Protein AF-A0A8C0USF0-F1 (afdb_monomer_lite)

Organism: Cyanistes caeruleus (NCBI:txid156563)

Secondary structure (DSSP, 8-state):
--S-------EEEEEEEEE--TTS-EEEEEEETT--S---TTS-EEETTEEEPPPEE-BTTB--------EEEEEEE---TTSHHHHHHT-EEEEEEEEEEES-TTGGGSGGGSPEEEEEEEEEE-BTTTBEEEEEEEEEEETTEEEEEEEEEE---------S--------------------------HHHHHH-TT--PPP--TT--PPPPHHHHHHHHHHHHHHHHHHHHHHHHHHHHHHHHHHH-TTSPPP------HHHHHHHHHHHHHH---S-HHHHHHHHHTT---PPPPB-

pLDDT: mean 74.72, std 19.05, range [23.22, 95.19]

InterPro domains:
  IPR022122 Protein FAM135 [PF12394] (95-156)
  IPR044294 Lipase-like [PTHR12482] (116-256)

Radius of gyration: 25.07 Å; chains: 1; bounding box: 68×64×75 Å

Structure (mmCIF, N/CA/C/O backbone):
data_AF-A0A8C0USF0-F1
#
_entry.id   AF-A0A8C0USF0-F1
#
loop_
_atom_site.group_PDB
_atom_site.id
_atom_site.type_symbol
_atom_site.label_atom_id
_atom_site.label_alt_id
_atom_site.label_comp_id
_atom_site.label_asym_id
_atom_site.label_entity_id
_atom_site.label_seq_id
_atom_site.pdbx_PDB_ins_code
_atom_site.Cartn_x
_atom_site.Cartn_y
_atom_site.Cartn_z
_atom_site.occupancy
_atom_site.B_iso_or_equiv
_atom_site.auth_seq_id
_atom_site.auth_comp_id
_atom_site.auth_asym_id
_atom_site.auth_atom_id
_atom_site.pdbx_PDB_model_num
ATOM 1 N N . ALA A 1 1 ? -28.841 6.885 44.954 1.00 41.50 1 ALA A N 1
ATOM 2 C CA . ALA A 1 1 ? -28.415 6.893 43.541 1.00 41.50 1 ALA A CA 1
ATOM 3 C C . ALA A 1 1 ? -26.884 6.977 43.423 1.00 41.50 1 ALA A C 1
ATOM 5 O O . ALA A 1 1 ? -26.381 7.687 42.570 1.00 41.50 1 ALA A O 1
ATOM 6 N N . GLU A 1 2 ? -26.139 6.234 44.254 1.00 41.84 2 GLU A N 1
ATOM 7 C CA . GLU A 1 2 ? -24.663 6.319 44.346 1.00 41.84 2 GLU A CA 1
ATOM 8 C C . GLU A 1 2 ? -23.997 4.931 44.466 1.00 41.84 2 GLU A C 1
ATOM 10 O O . GLU A 1 2 ? -22.893 4.799 44.971 1.00 41.84 2 GLU A O 1
ATOM 15 N N . TYR A 1 3 ? -24.664 3.873 43.995 1.00 35.62 3 TYR A N 1
ATOM 16 C CA . TYR A 1 3 ? -24.174 2.487 44.106 1.00 35.62 3 TYR A CA 1
ATOM 17 C C . TYR A 1 3 ? -24.210 1.712 42.776 1.00 35.62 3 TYR A C 1
ATOM 19 O O . TYR A 1 3 ? -24.297 0.494 42.771 1.00 35.62 3 TYR A O 1
ATOM 27 N N . LEU A 1 4 ? -24.137 2.408 41.634 1.00 42.03 4 LEU A N 1
ATOM 28 C CA . LEU A 1 4 ? -24.016 1.789 40.301 1.00 42.03 4 LEU A CA 1
ATOM 29 C C . LEU A 1 4 ? -22.935 2.480 39.461 1.00 42.03 4 LEU A C 1
ATOM 31 O O . LEU A 1 4 ? -23.130 2.791 38.291 1.00 42.03 4 LEU A O 1
ATOM 35 N N . GLN A 1 5 ? -21.790 2.750 40.079 1.00 41.59 5 GLN A N 1
ATOM 36 C CA . GLN A 1 5 ? -20.580 3.143 39.362 1.00 41.59 5 GLN A CA 1
ATOM 37 C C . GLN A 1 5 ? -19.481 2.121 39.652 1.00 41.59 5 GLN A C 1
ATOM 39 O O . GLN A 1 5 ? -18.352 2.456 40.007 1.00 41.59 5 GLN A O 1
ATOM 44 N N . GLU A 1 6 ? -19.852 0.841 39.554 1.00 42.00 6 GLU A N 1
ATOM 45 C CA . GLU A 1 6 ? -18.875 -0.229 39.421 1.00 42.00 6 GLU A CA 1
ATOM 46 C C . GLU A 1 6 ? -18.071 0.031 38.148 1.00 42.00 6 GLU A C 1
ATOM 48 O O . GLU A 1 6 ? -18.601 0.293 37.068 1.00 42.00 6 GLU A O 1
ATOM 53 N N . ARG A 1 7 ? -16.759 0.065 38.342 1.00 51.62 7 ARG A N 1
ATOM 54 C CA . ARG A 1 7 ? -15.734 0.370 37.356 1.00 51.62 7 ARG A CA 1
ATOM 55 C C . ARG A 1 7 ? -15.715 -0.691 36.253 1.00 51.62 7 ARG A C 1
ATOM 57 O O . ARG A 1 7 ? -14.888 -1.594 36.288 1.00 51.62 7 ARG A O 1
ATOM 64 N N . PHE A 1 8 ? -16.581 -0.565 35.257 1.00 55.84 8 PHE A N 1
ATOM 65 C CA . PHE A 1 8 ? -16.403 -1.268 33.989 1.00 55.84 8 PHE A CA 1
ATOM 66 C C . PHE A 1 8 ? -15.396 -0.483 33.154 1.00 55.84 8 PHE A C 1
ATOM 68 O O . PHE A 1 8 ? -15.756 0.342 32.315 1.00 55.84 8 PHE A O 1
ATOM 75 N N . TRP A 1 9 ? -14.111 -0.679 33.440 1.00 66.50 9 TRP A N 1
ATOM 76 C CA . TRP A 1 9 ? -13.065 -0.204 32.549 1.00 66.50 9 TRP A CA 1
ATOM 77 C C . TRP A 1 9 ? -13.129 -1.040 31.273 1.00 66.50 9 TRP A C 1
ATOM 79 O O . TRP A 1 9 ? -12.732 -2.199 31.249 1.00 66.50 9 TRP A O 1
ATOM 89 N N . MET A 1 10 ? -13.702 -0.458 30.226 1.00 85.12 10 MET A N 1
ATOM 90 C CA . MET A 1 10 ? -13.788 -1.070 28.909 1.00 85.12 10 MET A CA 1
ATOM 91 C C . MET A 1 10 ? -12.509 -0.756 28.136 1.00 85.12 10 MET A C 1
ATOM 93 O O . MET A 1 10 ? -12.264 0.401 27.788 1.00 85.12 10 MET A O 1
ATOM 97 N N . TYR A 1 11 ? -11.692 -1.777 27.895 1.00 89.00 11 TYR A N 1
ATOM 98 C CA . TYR A 1 11 ? -10.431 -1.658 27.173 1.00 89.00 11 TYR A CA 1
ATOM 99 C C . TYR A 1 11 ? -10.603 -2.124 25.735 1.00 89.00 11 TYR A C 1
ATOM 101 O O . TYR A 1 11 ? -11.143 -3.198 25.470 1.00 89.00 11 TYR A O 1
ATOM 109 N N . TYR A 1 12 ? -10.087 -1.322 24.816 1.00 90.81 12 TYR A N 1
ATOM 110 C CA . TYR A 1 12 ? -10.140 -1.541 23.384 1.00 90.81 12 TYR A CA 1
ATOM 111 C C . TYR A 1 12 ? -8.737 -1.540 22.795 1.00 90.81 12 TYR A C 1
ATOM 113 O O . TYR A 1 12 ? -7.819 -0.901 23.315 1.00 90.81 12 TYR A O 1
ATOM 121 N N . GLN A 1 13 ? -8.590 -2.247 21.683 1.00 92.56 13 GLN A N 1
ATOM 122 C CA . GLN A 1 13 ? -7.380 -2.251 20.878 1.00 92.56 13 GLN A CA 1
ATOM 123 C C . GLN A 1 13 ? -7.756 -2.444 19.412 1.00 92.56 13 GLN A C 1
ATOM 125 O O . GLN A 1 13 ? -8.618 -3.262 19.091 1.00 92.56 13 GLN A O 1
ATOM 130 N N . ILE A 1 14 ? -7.084 -1.717 18.525 1.00 92.75 14 ILE A N 1
ATOM 131 C CA . ILE A 1 14 ? -7.147 -1.949 17.086 1.00 92.75 14 ILE A CA 1
ATOM 132 C C . ILE A 1 14 ? -5.928 -2.771 16.687 1.00 92.75 14 ILE A C 1
ATOM 134 O O . ILE A 1 14 ? -4.799 -2.445 17.053 1.00 92.75 14 ILE A O 1
ATOM 138 N N . ARG A 1 15 ? -6.144 -3.845 15.932 1.00 94.38 15 ARG A N 1
ATOM 139 C CA . ARG A 1 15 ? -5.067 -4.622 15.315 1.00 94.38 15 ARG A CA 1
ATOM 140 C C . ARG A 1 15 ? -5.165 -4.497 13.807 1.00 94.38 15 ARG A C 1
ATOM 142 O O . ARG A 1 15 ? -6.215 -4.771 13.232 1.00 94.38 15 ARG A O 1
ATOM 149 N N . ALA A 1 16 ? -4.073 -4.089 13.177 1.00 94.75 16 ALA A N 1
ATOM 150 C CA . ALA A 1 16 ? -3.968 -3.973 11.735 1.00 94.75 16 ALA A CA 1
ATOM 151 C C . ALA A 1 16 ? -3.092 -5.092 11.171 1.00 94.75 16 ALA A C 1
ATOM 153 O O . ALA A 1 16 ? -1.992 -5.343 11.664 1.00 94.75 16 ALA A O 1
ATOM 154 N N . GLY A 1 17 ? -3.557 -5.730 10.103 1.00 94.31 17 GLY A N 1
ATOM 155 C CA . GLY A 1 17 ? -2.812 -6.750 9.375 1.00 94.31 17 GLY A CA 1
ATOM 156 C C . GLY A 1 17 ? -2.915 -6.536 7.874 1.00 94.31 17 GLY A C 1
ATOM 157 O O . GLY A 1 17 ? -4.017 -6.432 7.337 1.00 94.31 17 GLY A O 1
ATOM 158 N N . LEU A 1 18 ? -1.777 -6.504 7.181 1.00 93.75 18 LEU A N 1
ATOM 159 C CA . LEU A 1 18 ? -1.746 -6.440 5.723 1.00 93.75 18 LEU A CA 1
ATOM 160 C C . LEU A 1 18 ? -1.704 -7.854 5.139 1.00 93.75 18 LEU A C 1
ATOM 162 O O . LEU A 1 18 ? -0.816 -8.646 5.448 1.00 93.75 18 LEU A O 1
ATOM 166 N N . LYS A 1 19 ? -2.653 -8.170 4.262 1.00 92.19 19 LYS A N 1
ATOM 167 C CA . LYS A 1 19 ? -2.702 -9.427 3.518 1.00 92.19 19 LYS A CA 1
ATOM 168 C C . LYS A 1 19 ? -2.361 -9.189 2.058 1.00 92.19 19 LYS A C 1
ATOM 170 O O . LYS A 1 19 ? -2.839 -8.245 1.432 1.00 92.19 19 LYS A O 1
ATOM 175 N N . ILE A 1 20 ? -1.550 -10.095 1.527 1.00 88.00 20 ILE A N 1
ATOM 176 C CA . ILE A 1 20 ? -1.141 -10.134 0.128 1.00 88.00 20 ILE A CA 1
ATOM 177 C C . ILE A 1 20 ? -1.594 -11.479 -0.452 1.00 88.00 20 ILE A C 1
ATOM 179 O O . ILE A 1 20 ? -1.499 -12.500 0.240 1.00 88.00 20 ILE A O 1
ATOM 183 N N . PRO A 1 21 ? -2.083 -11.527 -1.703 1.00 84.12 21 PRO A N 1
ATOM 184 C CA . PRO A 1 21 ? -2.502 -12.774 -2.318 1.00 84.12 21 PRO A CA 1
ATOM 185 C C . PRO A 1 21 ? -1.369 -13.803 -2.362 1.00 84.12 21 PRO A C 1
ATOM 187 O O . PRO A 1 21 ? -0.271 -13.519 -2.838 1.00 84.12 21 PRO A O 1
ATOM 190 N N . SER A 1 22 ? -1.658 -15.039 -1.948 1.00 84.25 22 SER A N 1
ATOM 191 C CA . SER A 1 22 ? -0.680 -16.139 -1.905 1.00 84.25 22 SER A CA 1
ATOM 192 C C . SER A 1 22 ? -0.109 -16.527 -3.277 1.00 84.25 22 SER A C 1
ATOM 194 O O . SER A 1 22 ? 0.932 -17.180 -3.342 1.00 84.25 22 SER A O 1
ATOM 196 N N . ARG A 1 23 ? -0.767 -16.108 -4.371 1.00 85.56 23 ARG A N 1
ATOM 197 C CA . ARG A 1 23 ? -0.300 -16.291 -5.757 1.00 85.56 23 ARG A CA 1
ATOM 198 C C . ARG A 1 23 ? 0.990 -15.524 -6.068 1.00 85.56 23 ARG A C 1
ATOM 200 O O . ARG A 1 23 ? 1.715 -15.929 -6.968 1.00 85.56 23 ARG A O 1
ATOM 207 N N . ILE A 1 24 ? 1.267 -14.436 -5.345 1.00 82.44 24 ILE A N 1
ATOM 208 C CA . ILE A 1 24 ? 2.468 -13.616 -5.529 1.00 82.44 24 ILE A CA 1
ATOM 209 C C . ILE A 1 24 ? 3.463 -14.002 -4.431 1.00 82.44 24 ILE A C 1
ATOM 211 O O . ILE A 1 24 ? 3.155 -13.795 -3.255 1.00 82.44 24 ILE A O 1
ATOM 215 N N . PRO A 1 25 ? 4.645 -14.560 -4.749 1.00 86.19 25 PRO A N 1
ATOM 216 C CA . PRO A 1 25 ? 5.665 -14.818 -3.740 1.00 86.19 25 PRO A CA 1
ATOM 217 C C . PRO A 1 25 ? 6.102 -13.503 -3.091 1.00 86.19 25 PRO A C 1
ATOM 219 O O . PRO A 1 25 ? 6.491 -12.563 -3.784 1.00 86.19 25 PRO A O 1
ATOM 222 N N . HIS A 1 26 ? 6.026 -13.425 -1.763 1.00 84.06 26 HIS A N 1
ATOM 223 C CA . HIS A 1 26 ? 6.261 -12.175 -1.050 1.00 84.06 26 HIS A CA 1
ATOM 224 C C . HIS A 1 26 ? 6.889 -12.366 0.331 1.00 84.06 26 HIS A C 1
ATOM 226 O O . HIS A 1 26 ? 6.891 -13.461 0.894 1.00 84.06 26 HIS A O 1
ATOM 232 N N . ARG A 1 27 ? 7.418 -11.271 0.881 1.00 86.19 27 ARG A N 1
ATOM 233 C CA . ARG A 1 27 ? 7.791 -11.131 2.293 1.00 86.19 27 ARG A CA 1
ATOM 234 C C . ARG A 1 27 ? 7.150 -9.870 2.853 1.00 86.19 27 ARG A C 1
ATOM 236 O O . ARG A 1 27 ? 7.183 -8.829 2.202 1.00 86.19 27 ARG A O 1
ATOM 243 N N . LEU A 1 28 ? 6.580 -9.977 4.045 1.00 86.94 28 LEU A N 1
ATOM 244 C CA . LEU A 1 28 ? 5.934 -8.881 4.759 1.00 86.94 28 LEU A CA 1
ATOM 245 C C . LEU A 1 28 ? 6.707 -8.594 6.043 1.00 86.94 28 LEU A C 1
ATOM 247 O O . LEU A 1 28 ? 7.077 -9.525 6.759 1.00 86.94 28 LEU A O 1
ATOM 251 N N . PHE A 1 29 ? 6.908 -7.314 6.329 1.00 88.19 29 PHE A N 1
ATOM 252 C CA . PHE A 1 29 ? 7.481 -6.823 7.574 1.00 88.19 29 PHE A CA 1
ATOM 253 C C . PHE A 1 29 ? 6.576 -5.727 8.124 1.00 88.19 29 PHE A C 1
ATOM 255 O O . PHE A 1 29 ? 6.187 -4.831 7.375 1.00 88.19 29 PHE A O 1
ATOM 262 N N . ALA A 1 30 ? 6.263 -5.789 9.413 1.00 87.94 30 ALA A N 1
ATOM 263 C CA . ALA A 1 30 ? 5.500 -4.757 10.100 1.00 87.94 30 ALA A CA 1
ATOM 264 C C . ALA A 1 30 ? 6.373 -4.052 11.142 1.00 87.94 30 ALA A C 1
ATOM 266 O O . ALA A 1 30 ? 7.151 -4.699 11.846 1.00 87.94 30 ALA A O 1
ATOM 267 N N . THR A 1 31 ? 6.252 -2.733 11.236 1.00 85.62 31 THR A N 1
ATOM 268 C CA . THR A 1 31 ? 6.961 -1.889 12.204 1.00 85.62 31 THR A CA 1
ATOM 269 C C . THR A 1 31 ? 6.042 -0.784 12.726 1.00 85.62 31 THR A C 1
ATOM 271 O O . THR A 1 31 ? 4.991 -0.498 12.154 1.00 85.62 31 THR A O 1
ATOM 274 N N . ILE A 1 32 ? 6.430 -0.158 13.836 1.00 82.69 32 ILE A N 1
ATOM 275 C CA . ILE A 1 32 ? 5.735 0.997 14.420 1.00 82.69 32 ILE A CA 1
ATOM 276 C C . ILE A 1 32 ? 6.706 2.170 14.432 1.00 82.69 32 ILE A C 1
ATOM 278 O O . ILE A 1 32 ? 7.858 1.998 14.839 1.00 82.69 32 ILE A O 1
ATOM 282 N N . ALA A 1 33 ? 6.263 3.351 14.001 1.00 72.12 33 ALA A N 1
ATOM 283 C CA . ALA A 1 33 ? 7.095 4.548 14.099 1.00 72.12 33 ALA A CA 1
ATOM 284 C C . ALA A 1 33 ? 7.058 5.125 15.526 1.00 72.12 33 ALA A C 1
ATOM 286 O O . ALA A 1 33 ? 6.009 5.147 16.164 1.00 72.12 33 ALA A O 1
ATOM 287 N N . GLY A 1 34 ? 8.200 5.620 16.017 1.00 63.66 34 GLY A N 1
ATOM 288 C CA . GLY A 1 34 ? 8.267 6.389 17.268 1.00 63.66 34 GLY A CA 1
ATOM 289 C C . GLY A 1 34 ? 8.525 5.603 18.561 1.00 63.66 34 GLY A C 1
ATOM 290 O O . GLY A 1 34 ? 8.349 6.166 19.637 1.00 63.66 34 GLY A O 1
ATOM 291 N N . GLN A 1 35 ? 8.972 4.340 18.513 1.00 56.16 35 GLN A N 1
ATOM 292 C CA . GLN A 1 35 ? 9.371 3.628 19.736 1.00 56.16 35 GLN A CA 1
ATOM 293 C C . GLN A 1 35 ? 10.703 4.159 20.295 1.00 56.16 35 GLN A C 1
ATOM 295 O O . GLN A 1 35 ? 11.785 3.718 19.910 1.00 56.16 35 GLN A O 1
ATOM 300 N N . THR A 1 36 ? 10.626 5.084 21.250 1.00 40.72 36 THR A N 1
ATOM 301 C CA . THR A 1 36 ? 11.722 5.403 22.174 1.00 40.72 36 THR A CA 1
ATOM 302 C C . THR A 1 36 ? 11.572 4.586 23.459 1.00 40.72 36 THR A C 1
ATOM 304 O O . THR A 1 36 ? 10.793 4.952 24.330 1.00 40.72 36 THR A O 1
ATOM 307 N N . GLY A 1 37 ? 12.326 3.489 23.568 1.00 44.47 37 GLY A N 1
ATOM 308 C CA . GLY A 1 37 ? 12.844 2.909 24.822 1.00 44.47 37 GLY A CA 1
ATOM 309 C C . GLY A 1 37 ? 11.893 2.231 25.820 1.00 44.47 37 GLY A C 1
ATOM 310 O O . GLY A 1 37 ? 12.266 1.190 26.355 1.00 44.47 37 GLY A O 1
ATOM 311 N N . ASP A 1 38 ? 10.689 2.74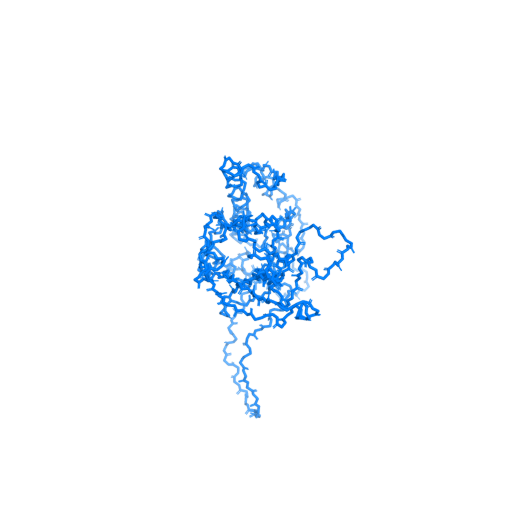8 26.059 1.00 40.78 38 ASP A N 1
ATOM 312 C CA . ASP A 1 38 ? 9.866 2.331 27.201 1.00 40.78 38 ASP A CA 1
ATOM 313 C C . ASP A 1 38 ? 8.631 1.536 26.756 1.00 40.78 38 ASP A C 1
ATOM 315 O O . ASP A 1 38 ? 7.557 2.068 26.471 1.00 40.78 38 ASP A O 1
ATOM 319 N N . SER A 1 39 ? 8.794 0.213 26.703 1.00 49.84 39 SER A N 1
ATOM 320 C CA . SER A 1 39 ? 7.713 -0.740 26.433 1.00 49.84 39 SER A CA 1
ATOM 321 C C . SER A 1 39 ? 6.821 -0.910 27.669 1.00 49.84 39 SER A C 1
ATOM 323 O O . SER A 1 39 ? 6.997 -1.809 28.490 1.00 49.84 39 SER A O 1
ATOM 325 N N . SER A 1 40 ? 5.845 -0.017 27.828 1.00 60.00 40 SER A N 1
ATOM 326 C CA . SER A 1 40 ? 4.739 -0.244 28.765 1.00 60.00 40 SER A CA 1
ATOM 327 C C . SER A 1 40 ? 3.764 -1.285 28.192 1.00 60.00 40 SER A C 1
ATOM 329 O O . SER A 1 40 ? 3.599 -1.382 26.980 1.00 60.00 40 SER A O 1
ATOM 331 N N . LEU A 1 41 ? 3.070 -2.053 29.041 1.00 57.69 41 LEU A N 1
ATOM 332 C CA . LEU A 1 41 ? 2.103 -3.087 28.609 1.00 57.69 41 LEU A CA 1
ATOM 333 C C . LEU A 1 41 ? 0.966 -2.553 27.713 1.00 57.69 41 LEU A C 1
ATOM 335 O O . LEU A 1 41 ? 0.286 -3.330 27.049 1.00 57.69 41 LEU A O 1
ATOM 339 N N . CYS A 1 42 ? 0.769 -1.234 27.687 1.00 69.69 42 CYS A N 1
ATOM 340 C CA . CYS A 1 42 ? -0.260 -0.568 26.903 1.00 69.69 42 CYS A CA 1
ATOM 341 C C . CYS A 1 42 ? 0.281 0.135 25.652 1.00 69.69 42 CYS A C 1
ATOM 343 O O . CYS A 1 42 ? -0.513 0.789 24.986 1.00 69.69 42 CYS A O 1
ATOM 345 N N . SER A 1 43 ? 1.578 0.059 25.330 1.00 84.56 43 SER A N 1
ATOM 346 C CA . SER A 1 43 ? 2.120 0.681 24.114 1.00 84.56 43 SER A CA 1
ATOM 347 C C . SER A 1 43 ? 1.807 -0.145 22.868 1.00 84.56 43 SER A C 1
ATOM 349 O O . SER A 1 43 ? 1.721 -1.372 22.944 1.00 84.56 43 SER A O 1
ATOM 351 N N . ALA A 1 44 ? 1.718 0.515 21.712 1.00 86.69 44 ALA A N 1
ATOM 352 C CA . ALA A 1 44 ? 1.654 -0.173 20.431 1.00 86.69 44 ALA A CA 1
ATOM 353 C C . ALA A 1 44 ? 2.814 -1.167 20.265 1.00 86.69 44 ALA A C 1
ATOM 355 O O . ALA A 1 44 ? 3.961 -0.880 20.624 1.00 86.69 44 ALA A O 1
ATOM 356 N N . CYS A 1 45 ? 2.529 -2.337 19.700 1.00 89.50 45 CYS A N 1
ATOM 357 C CA . CYS A 1 45 ? 3.525 -3.383 19.487 1.00 89.50 45 CYS A CA 1
ATOM 358 C C . CYS A 1 45 ? 3.290 -4.150 18.180 1.00 89.50 45 CYS A C 1
ATOM 360 O O . CYS A 1 45 ? 2.221 -4.086 17.580 1.00 89.50 45 CYS A O 1
ATOM 362 N N . VAL A 1 46 ? 4.315 -4.860 17.709 1.00 90.31 46 VAL A N 1
ATOM 363 C CA . VAL A 1 46 ? 4.205 -5.736 16.536 1.00 90.31 46 VAL A CA 1
ATOM 364 C C . VAL A 1 46 ? 4.150 -7.1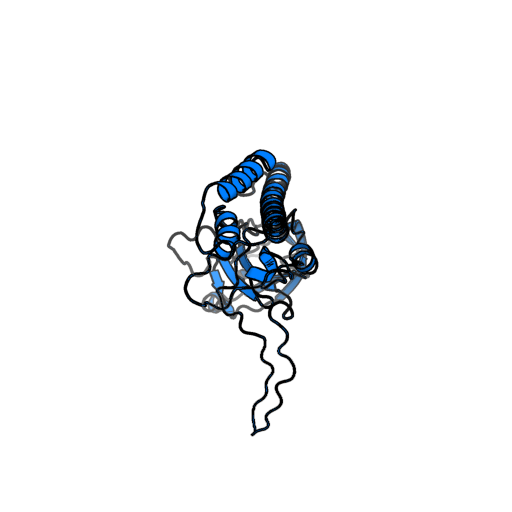80 17.008 1.00 90.31 46 VAL A C 1
ATOM 366 O O . VAL A 1 46 ? 5.001 -7.613 17.785 1.00 90.31 46 VAL A O 1
ATOM 369 N N . HIS A 1 47 ? 3.178 -7.937 16.509 1.00 89.19 47 HIS A N 1
ATOM 370 C CA . HIS A 1 47 ? 3.019 -9.356 16.801 1.00 89.19 47 HIS A CA 1
ATOM 371 C C . HIS A 1 47 ? 2.646 -10.112 15.524 1.00 89.19 47 HIS A C 1
ATOM 373 O O . HIS A 1 47 ? 1.648 -9.794 14.884 1.00 89.19 47 HIS A O 1
ATOM 379 N N . GLU A 1 48 ? 3.459 -11.097 15.129 1.00 88.50 48 GLU A N 1
ATOM 380 C CA . GLU A 1 48 ? 3.228 -11.922 13.927 1.00 88.50 48 GLU A CA 1
ATOM 381 C C . GLU A 1 48 ? 2.924 -11.103 12.652 1.00 88.50 48 GLU A C 1
ATOM 383 O O . GLU A 1 48 ? 1.999 -11.412 11.905 1.00 88.50 48 GLU A O 1
ATOM 388 N N . ASN A 1 49 ? 3.688 -10.030 12.399 1.00 87.00 49 ASN A N 1
ATOM 389 C CA . ASN A 1 49 ? 3.468 -9.078 11.294 1.00 87.00 49 ASN A CA 1
ATOM 390 C C . ASN A 1 49 ? 2.128 -8.317 11.318 1.00 87.00 49 ASN A C 1
ATOM 392 O O . ASN A 1 49 ? 1.795 -7.637 10.348 1.00 87.00 49 ASN A O 1
ATOM 396 N N . ASN A 1 50 ? 1.386 -8.377 12.418 1.00 90.56 50 ASN A N 1
ATOM 397 C CA . ASN A 1 50 ? 0.282 -7.472 12.694 1.00 90.56 50 ASN A CA 1
ATOM 398 C C . ASN A 1 50 ? 0.769 -6.357 13.619 1.00 90.56 50 ASN A C 1
ATOM 400 O O . ASN A 1 50 ? 1.621 -6.572 14.485 1.00 90.56 50 ASN A O 1
ATOM 404 N N . VAL A 1 51 ? 0.214 -5.167 13.440 1.00 91.56 51 VAL A N 1
ATOM 405 C CA . VAL A 1 51 ? 0.497 -4.012 14.287 1.00 91.56 51 VAL A CA 1
ATOM 406 C C . VAL A 1 51 ? -0.660 -3.829 15.249 1.00 91.56 51 VAL A C 1
ATOM 408 O O . VAL A 1 51 ? -1.817 -3.753 14.845 1.00 91.56 51 VAL A O 1
ATOM 411 N N . TYR A 1 52 ? -0.350 -3.828 16.535 1.00 92.81 52 TYR A N 1
ATOM 412 C CA . TYR A 1 52 ? -1.311 -3.666 17.609 1.00 92.81 52 TYR A CA 1
ATOM 413 C C . TYR A 1 52 ? -1.213 -2.225 18.071 1.00 92.81 52 TYR A C 1
ATOM 415 O O . TYR A 1 52 ? -0.116 -1.753 18.374 1.00 92.81 52 TYR A O 1
ATOM 423 N N . SER A 1 53 ? -2.350 -1.543 18.140 1.00 91.62 53 SER A N 1
ATOM 424 C CA . SER A 1 53 ? -2.399 -0.214 18.723 1.00 91.62 53 SER A CA 1
ATOM 425 C C . SER A 1 53 ? -2.092 -0.264 20.217 1.00 91.62 53 SER A C 1
ATOM 427 O O . SER A 1 53 ? -2.190 -1.327 20.856 1.00 91.62 53 SER A O 1
ATOM 429 N N . ARG A 1 54 ? -1.839 0.902 20.817 1.00 90.62 54 ARG A N 1
ATOM 430 C CA . ARG A 1 54 ? -1.999 1.045 22.265 1.00 90.62 54 ARG A CA 1
ATOM 431 C C . ARG A 1 54 ? -3.380 0.585 22.703 1.00 90.62 54 ARG A C 1
ATOM 433 O O . ARG A 1 54 ? -4.356 0.663 21.949 1.00 90.62 54 ARG A O 1
ATOM 440 N N . ILE A 1 55 ? -3.466 0.154 23.951 1.00 90.75 55 ILE A N 1
ATOM 441 C CA . ILE A 1 55 ? -4.755 -0.100 24.587 1.00 90.75 55 ILE A CA 1
ATOM 442 C C . ILE A 1 55 ? -5.372 1.251 24.957 1.00 90.75 55 ILE A C 1
ATOM 444 O O . ILE A 1 55 ? -4.694 2.140 25.481 1.00 90.75 55 ILE A O 1
ATOM 448 N N . PHE A 1 56 ? -6.656 1.425 24.665 1.00 88.25 56 PHE A N 1
ATOM 449 C CA . PHE A 1 56 ? -7.387 2.658 24.943 1.00 88.25 56 PHE A CA 1
ATOM 450 C C . PHE A 1 56 ? -8.755 2.371 25.557 1.00 88.25 56 PHE A C 1
ATOM 452 O O . PHE A 1 56 ? -9.263 1.256 25.495 1.00 88.25 56 PHE A O 1
ATOM 459 N N . GLN A 1 57 ? -9.344 3.384 26.187 1.00 86.06 57 GLN A N 1
ATOM 460 C CA . GLN A 1 57 ? -10.637 3.284 26.855 1.00 86.06 57 GLN A CA 1
ATOM 461 C C . GLN A 1 57 ? -11.599 4.294 26.259 1.00 86.06 57 GLN A C 1
ATOM 463 O O . GLN A 1 57 ? -11.264 5.474 26.173 1.00 86.06 57 GLN A O 1
ATOM 468 N N . ILE A 1 58 ? -12.800 3.840 25.916 1.00 78.94 58 ILE A N 1
ATOM 469 C CA . ILE A 1 58 ? -13.902 4.708 25.499 1.00 78.94 58 ILE A CA 1
ATOM 470 C C . ILE A 1 58 ? -14.783 4.931 26.712 1.00 78.94 58 ILE A C 1
ATOM 472 O O . ILE A 1 58 ? -15.321 3.986 27.290 1.00 78.94 58 ILE A O 1
ATOM 476 N N . LEU A 1 59 ? -14.887 6.188 27.125 1.00 76.25 59 LEU A N 1
ATOM 477 C CA . LEU A 1 59 ? -15.687 6.576 28.275 1.00 76.25 59 LEU A CA 1
ATOM 478 C C . LEU A 1 59 ? -17.033 7.089 27.775 1.00 76.25 59 LEU A C 1
ATOM 480 O O . LEU A 1 59 ? -17.085 7.835 26.809 1.00 76.25 59 LEU A O 1
ATOM 484 N N . TYR A 1 60 ? -18.118 6.791 28.488 1.00 68.56 60 TYR A N 1
ATOM 485 C CA . TYR A 1 60 ? -19.466 7.249 28.119 1.00 68.56 60 TYR A CA 1
ATOM 486 C C . TYR A 1 60 ? -19.579 8.775 27.914 1.00 68.56 60 TYR A C 1
ATOM 488 O O . TYR A 1 60 ? -20.417 9.243 27.160 1.00 68.56 60 TYR A O 1
ATOM 496 N N . ARG A 1 61 ? -18.748 9.570 28.602 1.00 75.69 61 ARG A N 1
ATOM 497 C CA . ARG A 1 61 ? -18.725 11.038 28.456 1.00 75.69 61 ARG A CA 1
ATOM 498 C C . ARG A 1 61 ? -17.754 11.544 27.389 1.00 75.69 61 ARG A C 1
ATOM 500 O O . ARG A 1 61 ? -17.764 12.736 27.107 1.00 75.69 61 ARG A O 1
ATOM 507 N N . ASN A 1 62 ? -16.883 10.679 26.882 1.00 73.44 62 ASN A N 1
ATOM 508 C CA . ASN A 1 62 ? -15.842 11.023 25.928 1.00 73.44 62 ASN A CA 1
ATOM 509 C C . ASN A 1 62 ? -15.869 10.010 24.782 1.00 73.44 62 ASN A C 1
ATOM 511 O O . ASN A 1 62 ? -15.187 8.984 24.825 1.00 73.44 62 ASN A O 1
ATOM 515 N N . GLU A 1 63 ? -16.704 10.315 23.793 1.00 74.62 63 GLU A N 1
ATOM 516 C CA . GLU A 1 63 ? -17.008 9.442 22.655 1.00 74.62 63 GLU A CA 1
ATOM 517 C C . GLU A 1 63 ? -15.917 9.464 21.570 1.00 74.62 63 GLU A C 1
ATOM 519 O O . GLU A 1 63 ? -15.937 8.631 20.669 1.00 74.62 63 GLU A O 1
ATOM 524 N N . GLU A 1 64 ? -14.939 10.372 21.672 1.00 83.06 64 GLU A N 1
ATOM 525 C CA . GLU A 1 64 ? -13.847 10.527 20.709 1.00 83.06 64 GLU A CA 1
ATOM 526 C C . GLU A 1 64 ? -12.475 10.330 21.369 1.00 83.06 64 GLU A C 1
ATOM 528 O O . GLU A 1 64 ? -12.191 10.841 22.458 1.00 83.06 64 GLU A O 1
ATOM 533 N N . ILE A 1 65 ? -11.606 9.565 20.705 1.00 83.75 65 ILE A N 1
ATOM 534 C CA . ILE A 1 65 ? -10.246 9.271 21.162 1.00 83.75 65 ILE A CA 1
ATOM 535 C C . ILE A 1 65 ? -9.289 9.437 19.995 1.00 83.75 65 ILE A C 1
ATOM 537 O O . ILE A 1 65 ? -9.466 8.834 18.940 1.00 83.75 65 ILE A O 1
ATOM 541 N N . ILE A 1 66 ? -8.211 10.172 20.238 1.00 84.19 66 ILE A N 1
ATOM 542 C CA . ILE A 1 66 ? -7.122 10.332 19.281 1.00 84.19 66 ILE A CA 1
ATOM 543 C C . ILE A 1 66 ? -6.097 9.211 19.508 1.00 84.19 66 ILE A C 1
ATOM 545 O O . ILE A 1 66 ? -5.505 9.101 20.589 1.00 84.19 66 ILE A O 1
ATOM 549 N N . LEU A 1 67 ? -5.901 8.351 18.504 1.00 82.38 67 LEU A N 1
ATOM 550 C CA . LEU A 1 67 ? -4.874 7.303 18.537 1.00 82.38 67 LEU A CA 1
ATOM 551 C C . LEU A 1 67 ? -3.512 7.845 18.088 1.00 82.38 67 LEU A C 1
ATOM 553 O O . LEU A 1 67 ? -2.555 7.700 18.843 1.00 82.38 67 LEU A O 1
ATOM 557 N N . ASN A 1 68 ? -3.449 8.517 16.930 1.00 78.88 68 ASN A N 1
ATOM 558 C CA . ASN A 1 68 ? -2.229 9.085 16.330 1.00 78.88 68 ASN A CA 1
ATOM 559 C C . ASN A 1 68 ? -1.043 8.105 16.276 1.00 78.88 68 ASN A C 1
ATOM 561 O O . ASN A 1 68 ? 0.109 8.487 16.485 1.00 78.88 68 ASN A O 1
ATOM 565 N N . GLU A 1 69 ? -1.312 6.832 15.988 1.00 78.50 69 GLU A N 1
ATOM 566 C CA . GLU A 1 69 ? -0.277 5.806 15.876 1.00 78.50 69 GLU A CA 1
ATOM 567 C C . GLU A 1 69 ? 0.041 5.515 14.417 1.00 78.50 69 GLU A C 1
ATOM 569 O O . GLU A 1 69 ? -0.842 5.452 13.574 1.00 78.50 69 GLU A O 1
ATOM 574 N N . SER A 1 70 ? 1.327 5.340 14.123 1.00 81.19 70 SER A N 1
ATOM 575 C CA . SER A 1 70 ? 1.818 5.072 12.777 1.00 81.19 70 SER A CA 1
ATOM 576 C C . SER A 1 70 ? 2.178 3.596 12.627 1.00 81.19 70 SER A C 1
ATOM 578 O O . SER A 1 70 ? 3.192 3.128 13.161 1.00 81.19 70 SER A O 1
ATOM 580 N N . MET A 1 71 ? 1.352 2.863 11.887 1.00 87.06 71 MET A N 1
ATOM 581 C CA . MET A 1 71 ? 1.553 1.450 11.576 1.00 87.06 71 MET A CA 1
ATOM 582 C C . MET A 1 71 ? 2.209 1.321 10.199 1.00 87.06 71 MET A C 1
ATOM 584 O O . MET A 1 71 ? 1.656 1.767 9.198 1.00 87.06 71 MET A O 1
ATOM 588 N N . ASN A 1 72 ? 3.399 0.728 10.123 1.00 86.19 72 ASN A N 1
ATOM 589 C CA . ASN A 1 72 ? 4.179 0.652 8.887 1.00 86.19 72 ASN A CA 1
ATOM 590 C C . ASN A 1 72 ? 4.259 -0.790 8.390 1.00 86.19 72 ASN A C 1
ATOM 592 O O . ASN A 1 72 ? 4.618 -1.696 9.141 1.00 86.19 72 ASN A O 1
ATOM 596 N N . PHE A 1 73 ? 3.970 -0.995 7.105 1.00 89.25 73 PHE A N 1
ATOM 597 C CA . PHE A 1 73 ? 4.081 -2.294 6.449 1.00 89.25 73 PHE A CA 1
ATOM 598 C C . PHE A 1 73 ? 5.016 -2.192 5.247 1.00 89.25 73 PHE A C 1
ATOM 600 O O . PHE A 1 73 ? 4.771 -1.431 4.314 1.00 89.25 73 PHE A O 1
ATOM 607 N N . ARG A 1 74 ? 6.074 -3.007 5.237 1.00 89.81 74 ARG A N 1
ATOM 608 C CA . ARG A 1 74 ? 6.990 -3.147 4.104 1.00 89.81 74 ARG A CA 1
ATOM 609 C C . ARG A 1 74 ? 6.771 -4.493 3.434 1.00 89.81 74 ARG A C 1
ATOM 611 O O . ARG A 1 74 ? 6.963 -5.540 4.052 1.00 89.81 74 ARG A O 1
ATOM 618 N N . VAL A 1 75 ? 6.417 -4.462 2.152 1.00 88.50 75 VAL A N 1
ATOM 619 C CA . VAL A 1 75 ? 6.191 -5.664 1.343 1.00 88.50 75 VAL A CA 1
ATOM 620 C C . VAL A 1 75 ? 7.271 -5.788 0.280 1.00 88.50 75 VAL A C 1
ATOM 622 O O . VAL A 1 75 ? 7.518 -4.857 -0.482 1.00 88.50 75 VAL A O 1
ATOM 625 N N . HIS A 1 76 ? 7.915 -6.950 0.209 1.00 88.25 76 HIS A N 1
ATOM 626 C CA . HIS A 1 76 ? 8.754 -7.337 -0.924 1.00 88.25 76 HIS A CA 1
ATOM 627 C C . HIS A 1 76 ? 7.963 -8.318 -1.779 1.00 88.25 76 HIS A C 1
ATOM 629 O O . HIS A 1 76 ? 7.637 -9.402 -1.299 1.00 88.25 76 HIS A O 1
ATOM 635 N N . LEU A 1 77 ? 7.660 -7.947 -3.022 1.00 86.94 77 LEU A N 1
ATOM 636 C CA . LEU A 1 77 ? 6.966 -8.796 -3.990 1.00 86.94 77 LEU A CA 1
ATOM 637 C C . LEU A 1 77 ? 7.951 -9.306 -5.040 1.00 86.94 77 LEU A C 1
ATOM 639 O O . LEU A 1 77 ? 8.750 -8.530 -5.563 1.00 86.94 77 LEU A O 1
ATOM 643 N N . LEU A 1 78 ? 7.875 -10.593 -5.373 1.00 85.44 78 LEU A N 1
ATOM 644 C CA . LEU A 1 78 ? 8.528 -11.129 -6.560 1.00 85.44 78 LEU A CA 1
ATOM 645 C C . LEU A 1 78 ? 7.608 -10.920 -7.765 1.00 85.44 78 LEU A C 1
ATOM 647 O O . LEU A 1 78 ? 6.538 -11.523 -7.837 1.00 85.44 78 LEU A O 1
ATOM 651 N N . LEU A 1 79 ? 8.036 -10.067 -8.692 1.00 84.88 79 LEU A N 1
ATOM 652 C CA . LEU A 1 79 ? 7.267 -9.681 -9.873 1.00 84.88 79 LEU A CA 1
ATOM 653 C C . LEU A 1 79 ? 7.916 -10.205 -11.153 1.00 84.88 79 LEU A C 1
ATOM 655 O O . LEU A 1 79 ? 9.115 -10.489 -11.188 1.00 84.88 79 LEU A O 1
ATOM 659 N N . ASP A 1 80 ? 7.111 -10.285 -12.208 1.00 83.12 80 ASP A N 1
ATOM 660 C CA . ASP A 1 80 ? 7.604 -10.435 -13.572 1.00 83.12 80 ASP A CA 1
ATOM 661 C C . ASP A 1 80 ? 8.248 -9.114 -14.024 1.00 83.12 80 ASP A C 1
ATOM 663 O O . ASP A 1 80 ? 7.608 -8.060 -14.004 1.00 83.12 80 ASP A O 1
ATOM 667 N N . GLY A 1 81 ? 9.526 -9.171 -14.400 1.00 81.12 81 GLY A N 1
ATOM 668 C CA . GLY A 1 81 ? 10.317 -8.000 -14.771 1.00 81.12 81 GLY A CA 1
ATOM 669 C C . GLY A 1 81 ? 9.848 -7.310 -16.052 1.00 81.12 81 GLY A C 1
ATOM 670 O O . GLY A 1 81 ? 10.124 -6.124 -16.223 1.00 81.12 81 GLY A O 1
ATOM 671 N N . GLU A 1 82 ? 9.131 -8.013 -16.932 1.00 84.12 82 GLU A N 1
ATOM 672 C CA . GLU A 1 82 ? 8.552 -7.419 -18.145 1.00 84.12 82 GLU A CA 1
ATOM 673 C C . GLU A 1 82 ? 7.192 -6.763 -17.879 1.00 84.12 82 GLU A C 1
ATOM 675 O O . GLU A 1 82 ? 6.751 -5.903 -18.639 1.00 84.12 82 GLU A O 1
ATOM 680 N N . ARG A 1 83 ? 6.526 -7.146 -16.782 1.00 87.88 83 ARG A N 1
ATOM 681 C CA . ARG A 1 83 ? 5.149 -6.752 -16.453 1.00 87.88 83 ARG A CA 1
ATOM 682 C C . ARG A 1 83 ? 5.027 -6.144 -15.055 1.00 87.88 83 ARG A C 1
ATOM 684 O O . ARG A 1 83 ? 4.030 -6.356 -14.370 1.00 87.88 83 ARG A O 1
ATOM 691 N N . VAL A 1 84 ? 6.032 -5.381 -14.622 1.00 87.19 84 VAL A N 1
ATOM 692 C CA . VAL A 1 84 ? 6.095 -4.801 -13.265 1.00 87.19 84 VAL A CA 1
ATOM 693 C C . VAL A 1 84 ? 4.863 -3.949 -12.948 1.00 87.19 84 VAL A C 1
ATOM 695 O O . VAL A 1 84 ? 4.268 -4.113 -11.884 1.00 87.19 84 VAL A O 1
ATOM 698 N N . GLU A 1 85 ? 4.466 -3.055 -13.860 1.00 91.06 85 GLU A N 1
ATOM 699 C CA . GLU A 1 85 ? 3.305 -2.179 -13.649 1.00 91.06 85 GLU A CA 1
ATOM 700 C C . GLU A 1 85 ? 1.999 -2.978 -13.561 1.00 91.06 85 GLU A C 1
ATOM 702 O O . GLU A 1 85 ? 1.258 -2.814 -12.592 1.00 91.06 85 GLU A O 1
ATOM 707 N N . ASP A 1 86 ? 1.748 -3.882 -14.513 1.00 91.19 86 ASP A N 1
ATOM 708 C CA . ASP A 1 86 ? 0.558 -4.741 -14.513 1.00 91.19 86 ASP A CA 1
ATOM 709 C C . ASP A 1 86 ? 0.482 -5.585 -13.236 1.00 91.19 86 ASP A C 1
ATOM 711 O O . ASP A 1 86 ? -0.545 -5.612 -12.563 1.00 91.19 86 ASP A O 1
ATOM 715 N N . ALA A 1 87 ? 1.585 -6.241 -12.864 1.00 87.38 87 ALA A N 1
ATOM 716 C CA . ALA A 1 87 ? 1.629 -7.141 -11.718 1.00 87.38 87 ALA A CA 1
ATOM 717 C C . ALA A 1 87 ? 1.383 -6.409 -10.389 1.00 87.38 87 ALA A C 1
ATOM 719 O O . ALA A 1 87 ? 0.758 -6.966 -9.486 1.00 87.38 87 ALA A O 1
ATOM 720 N N . LEU A 1 88 ? 1.850 -5.162 -10.267 1.00 88.94 88 LEU A N 1
ATOM 721 C CA . LEU A 1 88 ? 1.554 -4.301 -9.120 1.00 88.94 88 LEU A CA 1
ATOM 722 C C . LEU A 1 88 ? 0.102 -3.813 -9.124 1.00 88.94 88 LEU A C 1
ATOM 724 O O . LEU A 1 88 ? -0.516 -3.763 -8.066 1.00 88.94 88 LEU A O 1
ATOM 728 N N . ASN A 1 89 ? -0.446 -3.475 -10.291 1.00 89.69 89 ASN A N 1
ATOM 729 C CA . ASN A 1 89 ? -1.819 -2.991 -10.430 1.00 89.69 89 ASN A CA 1
ATOM 730 C C . ASN A 1 89 ? -2.866 -4.096 -10.179 1.00 89.69 89 ASN A C 1
ATOM 732 O O . ASN A 1 89 ? -3.952 -3.842 -9.661 1.00 89.69 89 ASN A O 1
ATOM 736 N N . GLU A 1 90 ? -2.526 -5.338 -10.529 1.00 87.88 90 GLU A N 1
ATOM 737 C CA . GLU A 1 90 ? -3.317 -6.548 -10.279 1.00 87.88 90 GLU A CA 1
ATOM 738 C C . GLU A 1 90 ? -3.105 -7.125 -8.862 1.00 87.88 90 GLU A C 1
ATOM 740 O O . GLU A 1 90 ? -3.720 -8.139 -8.496 1.00 87.88 90 GLU A O 1
ATOM 745 N N . ALA A 1 91 ? -2.224 -6.528 -8.052 1.00 84.69 91 ALA A N 1
ATOM 746 C CA . ALA A 1 91 ? -2.009 -6.952 -6.677 1.00 84.69 91 ALA A CA 1
ATOM 747 C C . ALA A 1 91 ? -3.193 -6.509 -5.800 1.00 84.69 91 ALA A C 1
ATOM 749 O O . ALA A 1 91 ? -3.427 -5.327 -5.569 1.00 84.69 91 ALA A O 1
ATOM 750 N N . ASP A 1 92 ? -3.946 -7.490 -5.302 1.00 87.94 92 ASP A N 1
ATOM 751 C CA . ASP A 1 92 ? -5.118 -7.272 -4.448 1.00 87.94 92 ASP A CA 1
ATOM 752 C C . ASP A 1 92 ? -4.697 -7.227 -2.974 1.00 87.94 92 ASP A C 1
ATOM 754 O O . ASP A 1 92 ? -4.787 -8.219 -2.247 1.00 87.94 92 ASP A O 1
ATOM 758 N N . PHE A 1 93 ? -4.132 -6.095 -2.558 1.00 90.00 93 PHE A N 1
ATOM 759 C CA . PHE A 1 93 ? -3.751 -5.874 -1.167 1.00 90.00 93 PHE A CA 1
ATOM 760 C C . PHE A 1 93 ? -4.994 -5.697 -0.299 1.00 90.00 93 PHE A C 1
ATOM 762 O O . PHE A 1 93 ? -5.944 -5.012 -0.674 1.00 90.00 93 PHE A O 1
ATOM 769 N N . GLN A 1 94 ? -4.979 -6.272 0.900 1.00 93.94 94 GLN A N 1
ATOM 770 C CA . GLN A 1 94 ? -6.093 -6.149 1.834 1.00 93.94 94 GLN A CA 1
ATOM 771 C C . GLN A 1 94 ? -5.589 -5.727 3.208 1.00 93.94 94 GLN A C 1
ATOM 773 O O . GLN A 1 94 ? -4.762 -6.417 3.801 1.00 93.94 94 GLN A O 1
ATOM 778 N N . LEU A 1 95 ? -6.102 -4.616 3.734 1.00 94.06 95 LEU A N 1
ATOM 779 C CA . LEU A 1 95 ? -5.847 -4.204 5.112 1.00 94.06 95 LEU A CA 1
ATOM 780 C C . LEU A 1 95 ? -6.984 -4.700 5.997 1.00 94.06 95 LEU A C 1
ATOM 782 O O . LEU A 1 95 ? -8.129 -4.271 5.859 1.00 94.06 95 LEU A O 1
ATOM 786 N N . LYS A 1 96 ? -6.665 -5.613 6.908 1.00 95.19 96 LYS A N 1
ATOM 787 C CA . LYS A 1 96 ? -7.581 -6.089 7.939 1.00 95.19 96 LYS A CA 1
ATOM 788 C C . LYS A 1 96 ? -7.423 -5.221 9.180 1.00 95.19 96 LYS A C 1
ATOM 790 O O . LYS A 1 96 ? -6.310 -5.068 9.671 1.00 95.19 96 LYS A O 1
ATOM 795 N N . LEU A 1 97 ? -8.529 -4.680 9.668 1.00 94.56 97 LEU A N 1
ATOM 796 C CA . LEU A 1 97 ? -8.628 -3.930 10.909 1.00 94.56 97 LEU A CA 1
ATOM 797 C C . LEU A 1 97 ? -9.558 -4.692 11.842 1.00 94.56 97 LEU A C 1
ATOM 799 O O . LEU A 1 97 ? -10.740 -4.875 11.548 1.00 94.56 97 LEU A O 1
ATOM 803 N N . ASP A 1 98 ? -9.008 -5.147 12.954 1.00 94.62 98 ASP A N 1
ATOM 804 C CA . ASP A 1 98 ? -9.717 -5.909 13.965 1.00 94.62 98 ASP A CA 1
ATOM 805 C C . ASP A 1 98 ? -9.886 -5.054 15.217 1.00 94.62 98 ASP A C 1
ATOM 807 O O . ASP A 1 98 ? -8.921 -4.500 15.744 1.00 94.62 98 ASP A O 1
ATOM 811 N N . LEU A 1 99 ? -11.120 -4.967 15.701 1.00 93.88 99 LEU A N 1
ATOM 812 C CA . LEU A 1 99 ? -11.446 -4.377 16.987 1.00 93.88 99 LEU A CA 1
ATOM 813 C C . LEU A 1 99 ? -11.436 -5.479 18.042 1.00 93.88 99 LEU A C 1
ATOM 815 O O . LEU A 1 99 ? -12.176 -6.462 17.947 1.00 93.88 99 LEU A O 1
ATOM 819 N N . HIS A 1 100 ? -10.606 -5.288 19.057 1.00 93.56 100 HIS A N 1
ATOM 820 C CA . HIS A 1 100 ? -10.471 -6.160 20.213 1.00 93.56 100 HIS A CA 1
ATOM 821 C C . HIS A 1 100 ? -10.990 -5.459 21.462 1.00 93.56 100 HIS A C 1
ATOM 823 O O . HIS A 1 100 ? -10.873 -4.238 21.587 1.00 93.56 100 HIS A O 1
ATOM 829 N N . PHE A 1 101 ? -11.559 -6.238 22.380 1.00 91.69 101 PHE A N 1
ATOM 830 C CA . PHE A 1 101 ? -12.180 -5.722 23.596 1.00 91.69 101 PHE A CA 1
ATOM 831 C C . PHE A 1 101 ? -11.958 -6.643 24.794 1.00 91.69 101 PHE A C 1
ATOM 833 O O . PHE A 1 101 ? -12.013 -7.865 24.667 1.00 91.69 101 PHE A O 1
ATOM 840 N N . THR A 1 102 ? -11.755 -6.049 25.967 1.00 90.75 102 THR A N 1
ATOM 841 C CA . THR A 1 102 ? -11.809 -6.738 27.259 1.00 90.75 102 THR A CA 1
ATOM 842 C C . THR A 1 102 ? -12.294 -5.788 28.351 1.00 90.75 102 THR A C 1
ATOM 844 O O . THR A 1 102 ? -12.030 -4.587 28.317 1.00 90.75 102 THR A O 1
ATOM 847 N N . ASP A 1 103 ? -12.996 -6.331 29.338 1.00 88.88 103 ASP A N 1
ATOM 848 C CA . ASP A 1 103 ? -13.363 -5.678 30.596 1.00 88.88 103 ASP A CA 1
ATOM 849 C C . ASP A 1 103 ? -12.496 -6.163 31.778 1.00 88.88 103 ASP A C 1
ATOM 851 O O . ASP A 1 103 ? -12.705 -5.767 32.925 1.00 88.88 103 ASP A O 1
ATOM 855 N N . SER A 1 104 ? -11.499 -7.013 31.505 1.00 87.69 104 SER A N 1
ATOM 856 C CA . SER A 1 104 ? -10.654 -7.656 32.505 1.00 87.69 104 SER A CA 1
ATOM 857 C C . SER A 1 104 ? -9.225 -7.124 32.466 1.00 87.69 104 SER A C 1
ATOM 859 O O . SER A 1 104 ? -8.445 -7.433 31.564 1.00 87.69 104 SER A O 1
ATOM 861 N N . GLU A 1 105 ? -8.818 -6.421 33.526 1.00 84.38 105 GLU A N 1
ATOM 862 C CA . GLU A 1 105 ? -7.418 -6.008 33.709 1.00 84.38 105 GLU A CA 1
ATOM 863 C C . GLU A 1 105 ? -6.447 -7.198 33.737 1.00 84.38 105 GLU A C 1
ATOM 865 O O . GLU A 1 105 ? -5.276 -7.070 33.379 1.00 84.38 105 GLU A O 1
ATOM 870 N N . GLN A 1 106 ? -6.916 -8.382 34.141 1.00 85.19 106 GLN A N 1
ATOM 871 C CA . GLN A 1 106 ? -6.082 -9.577 34.163 1.00 85.19 106 GLN A CA 1
ATOM 872 C C . GLN A 1 106 ? -5.718 -10.047 32.748 1.00 85.19 106 GLN A C 1
ATOM 874 O O . GLN A 1 106 ? -4.591 -10.496 32.542 1.00 85.19 106 GLN A O 1
ATOM 879 N N . GLN A 1 107 ? -6.619 -9.885 31.773 1.00 85.19 107 GLN A N 1
ATOM 880 C CA . GLN A 1 107 ? -6.346 -10.200 30.366 1.00 85.19 107 GLN A CA 1
ATOM 881 C C . GLN A 1 107 ? -5.367 -9.215 29.718 1.00 85.19 107 GLN A C 1
ATOM 883 O O . GLN A 1 107 ? -4.681 -9.583 28.771 1.00 85.19 107 GLN A O 1
ATOM 888 N N . LEU A 1 108 ? -5.201 -8.007 30.265 1.00 85.38 108 LEU A N 1
ATOM 889 C CA . LEU A 1 108 ? -4.192 -7.054 29.781 1.00 85.38 108 LEU A CA 1
ATOM 890 C C . LEU A 1 108 ? -2.750 -7.548 29.994 1.00 85.38 108 LEU A C 1
ATOM 892 O O . LEU A 1 108 ? -1.826 -7.024 29.378 1.00 85.38 108 LEU A O 1
ATOM 896 N N . ARG A 1 109 ? -2.539 -8.565 30.843 1.00 85.56 109 ARG A N 1
ATOM 897 C CA . ARG A 1 109 ? -1.229 -9.220 31.009 1.00 85.56 109 ARG A CA 1
ATOM 898 C C . ARG A 1 109 ? -0.884 -10.167 29.858 1.00 85.56 109 ARG A C 1
ATOM 900 O O . ARG A 1 109 ? 0.286 -10.496 29.697 1.00 85.56 109 ARG A O 1
ATOM 907 N N . ASP A 1 110 ? -1.881 -10.588 29.083 1.00 88.19 110 ASP A N 1
ATOM 908 C CA . ASP A 1 110 ? -1.747 -11.447 27.907 1.00 88.19 110 ASP A CA 1
ATOM 909 C C . ASP A 1 110 ? -2.496 -10.814 26.726 1.00 88.19 110 ASP A C 1
ATOM 911 O O . ASP A 1 110 ? -3.540 -11.284 26.274 1.00 88.19 110 ASP A O 1
ATOM 915 N N . VAL A 1 111 ? -1.965 -9.679 26.256 1.00 87.81 111 VAL A N 1
ATOM 916 C CA . VAL A 1 111 ? -2.566 -8.867 25.187 1.00 87.81 111 VAL A CA 1
ATOM 917 C C . VAL A 1 111 ? -2.973 -9.707 23.967 1.00 87.81 111 VAL A C 1
ATOM 919 O O . VAL A 1 111 ? -4.102 -9.534 23.509 1.00 87.81 111 VAL A O 1
ATOM 922 N N . PRO A 1 112 ? -2.157 -10.643 23.436 1.00 89.12 112 PRO A N 1
ATOM 923 C CA . PRO A 1 112 ? -2.564 -11.480 22.306 1.00 89.12 112 PRO A CA 1
ATOM 924 C C . PRO A 1 112 ? -3.894 -12.222 22.506 1.00 89.12 112 PRO A C 1
ATOM 926 O O . PRO A 1 112 ? -4.643 -12.345 21.535 1.00 89.12 112 PRO A O 1
ATOM 929 N N . ALA A 1 113 ? -4.226 -12.623 23.739 1.00 89.75 113 ALA A N 1
ATOM 930 C CA . ALA A 1 113 ? -5.433 -13.379 24.078 1.00 89.75 113 ALA A CA 1
ATOM 931 C C . ALA A 1 113 ? -6.725 -12.544 24.163 1.00 89.75 113 ALA A C 1
ATOM 933 O O . ALA A 1 113 ? -7.810 -13.119 24.280 1.00 89.75 113 ALA A O 1
ATOM 934 N N . ILE A 1 114 ? -6.647 -11.208 24.093 1.00 92.19 114 ILE A N 1
ATOM 935 C CA . ILE A 1 114 ? -7.839 -10.344 24.085 1.00 92.19 114 ILE A CA 1
ATOM 936 C C . ILE A 1 114 ? -8.723 -10.703 22.873 1.00 92.19 114 IL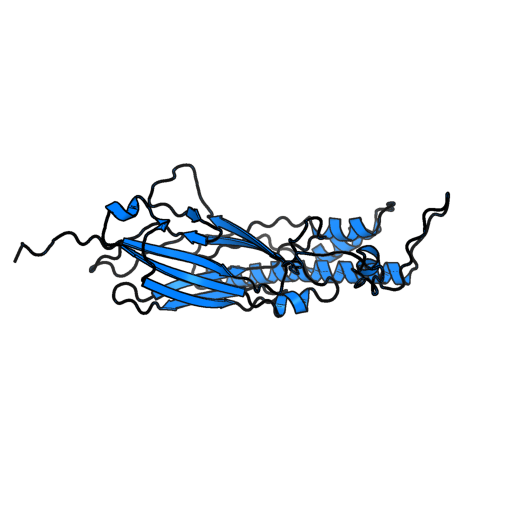E A C 1
ATOM 938 O O . ILE A 1 114 ? -8.226 -10.697 21.739 1.00 92.19 114 ILE A O 1
ATOM 942 N N . PRO A 1 115 ? -10.024 -10.989 23.067 1.00 93.00 115 PRO A N 1
ATOM 943 C CA . PRO A 1 115 ? -10.895 -11.445 21.993 1.00 93.00 115 PRO A CA 1
ATOM 944 C C . PRO A 1 115 ? -11.164 -10.349 20.956 1.00 93.00 115 PRO A C 1
ATOM 946 O O . PRO A 1 115 ? -11.341 -9.173 21.278 1.00 93.00 115 PRO A O 1
ATOM 949 N N . MET A 1 116 ? -11.225 -10.768 19.693 1.00 93.88 116 MET A N 1
ATOM 950 C CA . MET A 1 116 ? -11.693 -9.944 18.580 1.00 93.88 116 MET A CA 1
ATOM 951 C C . MET A 1 116 ? -13.221 -9.894 18.608 1.00 93.88 116 MET A C 1
ATOM 953 O O . MET A 1 116 ? -13.872 -10.938 18.590 1.00 93.88 116 MET A O 1
ATOM 957 N N . ILE A 1 117 ? -13.790 -8.693 18.603 1.00 93.00 117 ILE A N 1
ATOM 958 C CA . ILE A 1 117 ? -15.242 -8.472 18.645 1.00 93.00 117 ILE A CA 1
ATOM 959 C C . ILE A 1 117 ? -15.814 -7.994 17.311 1.00 93.00 117 ILE A C 1
ATOM 961 O O . ILE A 1 117 ? -16.992 -8.203 17.038 1.00 93.00 117 ILE A O 1
ATOM 965 N N . SER A 1 118 ? -14.999 -7.372 16.460 1.00 93.56 118 SER A N 1
ATOM 966 C CA . SER A 1 118 ? -15.417 -6.947 15.125 1.00 93.56 118 SER A CA 1
ATOM 967 C C . SER A 1 118 ? -14.217 -6.872 14.188 1.00 93.56 118 SER A C 1
ATOM 969 O O . SER A 1 118 ? -13.088 -6.674 14.628 1.00 93.56 118 SER A O 1
ATOM 971 N N . SER A 1 119 ? -14.451 -7.062 12.892 1.00 94.62 119 SER A N 1
ATOM 972 C CA . SER A 1 119 ? -13.399 -7.098 11.877 1.00 94.62 119 SER A CA 1
ATOM 973 C C . SER A 1 119 ? -13.868 -6.432 10.593 1.00 94.62 119 SER A C 1
ATOM 975 O O . SER A 1 119 ? -15.008 -6.623 10.148 1.00 94.62 119 SER A O 1
ATOM 977 N N . ARG A 1 120 ? -12.976 -5.654 9.987 1.00 95.19 120 ARG A N 1
ATOM 978 C CA . ARG A 1 120 ? -13.168 -4.993 8.699 1.00 95.19 120 ARG A CA 1
ATOM 979 C C . ARG A 1 120 ? -11.982 -5.259 7.803 1.00 95.19 120 ARG A C 1
ATOM 981 O O . ARG A 1 120 ? -10.848 -5.321 8.253 1.00 95.19 120 ARG A O 1
ATOM 988 N N . THR A 1 121 ? -12.258 -5.455 6.522 1.00 95.06 121 THR A N 1
ATOM 989 C CA . THR A 1 121 ? -11.225 -5.646 5.507 1.00 95.06 121 THR A CA 1
ATOM 990 C C . THR A 1 121 ? -11.410 -4.581 4.443 1.00 95.06 121 THR A C 1
ATOM 992 O O . THR A 1 121 ? -12.482 -4.480 3.852 1.00 95.06 121 THR A O 1
ATOM 995 N N . LEU A 1 122 ? -10.372 -3.782 4.229 1.00 92.94 122 LEU A N 1
ATOM 996 C CA . LEU A 1 122 ? -10.303 -2.784 3.175 1.00 92.94 122 LEU A CA 1
ATOM 997 C C . LEU A 1 122 ? -9.564 -3.394 1.986 1.00 92.94 122 LEU A C 1
ATOM 999 O O . LEU A 1 122 ? -8.412 -3.805 2.127 1.00 92.94 122 LEU A O 1
ATOM 1003 N N . CYS A 1 123 ? -10.219 -3.450 0.829 1.00 93.31 123 CYS A N 1
ATOM 1004 C CA . CYS A 1 123 ? -9.572 -3.791 -0.436 1.00 93.31 123 CYS A CA 1
ATOM 1005 C C . CYS A 1 123 ? -8.812 -2.565 -0.939 1.00 93.31 123 CYS A C 1
ATOM 1007 O O . CYS A 1 123 ? -9.398 -1.502 -1.145 1.00 93.31 123 CYS A O 1
ATOM 1009 N N . LEU A 1 124 ? -7.504 -2.710 -1.106 1.00 88.44 124 LEU A N 1
ATOM 1010 C CA . LEU A 1 124 ? -6.597 -1.620 -1.413 1.00 88.44 124 LEU A CA 1
ATOM 1011 C C . LEU A 1 124 ? -6.107 -1.752 -2.854 1.00 88.44 124 LEU A C 1
ATOM 1013 O O . LEU A 1 124 ? -5.335 -2.652 -3.183 1.00 88.44 124 LEU A O 1
ATOM 1017 N N . HIS A 1 125 ? -6.537 -0.829 -3.711 1.00 89.38 125 HIS A N 1
ATOM 1018 C CA . HIS A 1 125 ? -6.083 -0.783 -5.095 1.00 89.38 125 HIS A CA 1
ATOM 1019 C C . HIS A 1 125 ? -4.805 0.054 -5.214 1.00 89.38 125 HIS A C 1
ATOM 1021 O O . HIS A 1 125 ? -4.832 1.278 -5.084 1.00 89.38 125 HIS A O 1
ATOM 1027 N N . PHE A 1 126 ? -3.677 -0.613 -5.443 1.00 88.69 126 PHE A N 1
ATOM 1028 C CA . PHE A 1 126 ? -2.376 0.035 -5.540 1.00 88.69 126 PHE A CA 1
ATOM 1029 C C . PHE A 1 126 ? -2.054 0.428 -6.984 1.00 88.69 126 PHE A C 1
ATOM 1031 O O . PHE A 1 126 ? -1.906 -0.433 -7.848 1.00 88.69 126 PHE A O 1
ATOM 1038 N N . HIS A 1 127 ? -1.874 1.725 -7.241 1.00 90.19 127 HIS A N 1
ATOM 1039 C CA . HIS A 1 127 ? -1.481 2.203 -8.562 1.00 90.19 127 HIS A CA 1
ATOM 1040 C C . HIS A 1 127 ? 0.050 2.385 -8.638 1.00 90.19 127 HIS A C 1
ATOM 1042 O O . HIS A 1 127 ? 0.585 3.244 -7.935 1.00 90.19 127 HIS A O 1
ATOM 1048 N N . PRO A 1 128 ? 0.783 1.716 -9.551 1.00 89.19 128 PRO A N 1
ATOM 1049 C CA . PRO A 1 128 ? 2.256 1.684 -9.552 1.00 89.19 128 PRO A CA 1
ATOM 1050 C C . PRO A 1 128 ? 2.934 3.061 -9.558 1.00 89.19 128 PRO A C 1
ATOM 1052 O O . PRO A 1 128 ? 3.934 3.276 -8.883 1.00 89.19 128 PRO A O 1
ATOM 1055 N N . ARG A 1 129 ? 2.358 4.011 -10.304 1.00 89.62 129 ARG A N 1
ATOM 1056 C CA . ARG A 1 129 ? 2.870 5.387 -10.445 1.00 89.62 129 ARG A CA 1
ATOM 1057 C C . ARG A 1 129 ? 2.302 6.400 -9.455 1.00 89.62 129 ARG A C 1
ATOM 1059 O O . ARG A 1 129 ? 2.805 7.510 -9.398 1.00 89.62 129 ARG A O 1
ATOM 1066 N N . ARG A 1 130 ? 1.196 6.090 -8.776 1.00 85.69 130 ARG A N 1
ATOM 1067 C CA . ARG A 1 130 ? 0.493 7.056 -7.909 1.00 85.69 130 ARG A CA 1
ATOM 1068 C C . ARG A 1 130 ? 0.512 6.643 -6.447 1.00 85.69 130 ARG A C 1
ATOM 1070 O O . ARG A 1 130 ? 0.233 7.485 -5.610 1.00 85.69 130 ARG A O 1
ATOM 1077 N N . GLY A 1 131 ? 0.835 5.385 -6.165 1.00 86.25 131 GLY A N 1
ATOM 1078 C CA . GLY A 1 131 ? 0.655 4.788 -4.859 1.00 86.25 131 GLY A CA 1
ATOM 1079 C C . GLY A 1 131 ? -0.810 4.472 -4.563 1.00 86.25 131 GLY A C 1
ATOM 1080 O O . GLY A 1 131 ? -1.659 4.380 -5.453 1.00 86.25 131 GLY A O 1
ATOM 1081 N N . LEU A 1 132 ? -1.076 4.297 -3.279 1.00 83.56 132 LEU A N 1
ATOM 1082 C CA . LEU A 1 132 ? -2.386 4.129 -2.672 1.00 83.56 132 LEU A CA 1
ATOM 1083 C C . LEU A 1 132 ? -2.482 5.162 -1.567 1.00 83.56 132 LEU A C 1
ATOM 1085 O O . LEU A 1 132 ? -1.671 5.142 -0.642 1.00 83.56 132 LEU A O 1
ATOM 1089 N N . HIS A 1 133 ? -3.478 6.028 -1.655 1.00 82.12 133 HIS A N 1
ATOM 1090 C CA . HIS A 1 133 ? -3.589 7.137 -0.737 1.00 82.12 133 HIS A CA 1
ATOM 1091 C C . HIS A 1 133 ? -5.052 7.479 -0.458 1.00 82.12 133 HIS A C 1
ATOM 1093 O O . HIS A 1 133 ? -5.744 8.005 -1.332 1.00 82.12 133 HIS A O 1
ATOM 1099 N N . HIS A 1 134 ? -5.534 7.148 0.740 1.00 80.94 134 HIS A N 1
ATOM 1100 C CA . HIS A 1 134 ? -6.934 7.337 1.118 1.00 80.94 134 HIS A CA 1
ATOM 1101 C C . HIS A 1 134 ? -7.088 7.716 2.586 1.00 80.94 134 HIS A C 1
ATOM 1103 O O . HIS A 1 134 ? -6.414 7.152 3.442 1.00 80.94 134 HIS A O 1
ATOM 1109 N N . HIS A 1 135 ? -8.056 8.586 2.866 1.00 84.81 135 HIS A N 1
ATOM 1110 C CA . HIS A 1 135 ? -8.600 8.808 4.198 1.00 84.81 135 HIS A CA 1
ATOM 1111 C C . HIS A 1 135 ? -10.033 8.278 4.226 1.00 84.81 135 HIS A C 1
ATOM 1113 O O . HIS A 1 135 ? -10.871 8.728 3.442 1.00 84.81 135 HIS A O 1
ATOM 1119 N N . VAL A 1 136 ? -10.306 7.276 5.061 1.00 86.44 136 VAL A N 1
ATOM 1120 C CA . VAL A 1 136 ? -11.598 6.584 5.099 1.00 86.44 136 VAL A CA 1
ATOM 1121 C C . VAL A 1 136 ? -12.059 6.326 6.535 1.00 86.44 136 VAL A C 1
ATOM 1123 O O . VAL A 1 136 ? -11.287 5.807 7.344 1.00 86.44 136 VAL A O 1
ATOM 1126 N N . PRO A 1 137 ? -13.326 6.627 6.871 1.00 90.62 137 PRO A N 1
ATOM 1127 C CA . PRO A 1 137 ? -13.925 6.147 8.106 1.00 90.62 137 PRO A CA 1
ATOM 1128 C C . PRO A 1 137 ? -14.248 4.653 7.981 1.00 90.62 137 PRO A C 1
ATOM 1130 O O . PRO A 1 137 ? -14.895 4.209 7.031 1.00 90.62 137 PRO A O 1
ATOM 1133 N N . VAL A 1 138 ? -13.820 3.869 8.963 1.00 91.31 138 VAL A N 1
ATOM 1134 C CA . VAL A 1 138 ? -14.052 2.427 9.053 1.00 91.31 138 VAL A CA 1
ATOM 1135 C C . VAL A 1 138 ? -15.041 2.162 10.174 1.00 91.31 138 VAL A C 1
ATOM 1137 O O . VAL A 1 138 ? -14.725 2.333 11.349 1.00 91.31 138 VAL A O 1
ATOM 1140 N N . MET A 1 139 ? -16.250 1.744 9.805 1.00 90.50 139 MET A N 1
ATOM 1141 C CA . MET A 1 139 ? -17.319 1.477 10.762 1.00 90.50 139 MET A CA 1
ATOM 1142 C C . MET A 1 139 ? -17.231 0.048 11.303 1.00 90.50 139 MET A C 1
ATOM 1144 O O . MET A 1 139 ? -17.209 -0.898 10.516 1.00 90.50 139 MET A O 1
ATOM 1148 N N . PHE A 1 140 ? -17.232 -0.130 12.621 1.00 88.31 140 PHE A N 1
ATOM 1149 C CA . PHE A 1 140 ? -17.361 -1.430 13.279 1.00 88.31 140 PHE A CA 1
ATOM 1150 C C . PHE A 1 140 ? -18.807 -1.613 13.758 1.00 88.31 140 PHE A C 1
ATOM 1152 O O . PHE A 1 140 ? -19.369 -0.717 14.380 1.00 88.31 140 PHE A O 1
ATOM 1159 N N . ASP A 1 141 ? -19.410 -2.783 13.511 1.00 79.94 141 ASP A N 1
ATOM 1160 C CA . ASP A 1 141 ? -20.753 -3.119 14.028 1.00 79.94 141 ASP A CA 1
ATOM 1161 C C . ASP A 1 141 ? -20.693 -3.466 15.528 1.00 79.94 141 ASP A C 1
ATOM 1163 O O . ASP A 1 141 ? -21.101 -4.548 15.949 1.00 79.94 141 ASP A O 1
ATOM 1167 N N . TYR A 1 142 ? -20.111 -2.584 16.343 1.00 78.00 142 TYR A N 1
ATOM 1168 C CA . TYR A 1 142 ? -20.030 -2.747 17.787 1.00 78.00 142 TYR A CA 1
ATOM 1169 C C . TYR A 1 142 ? -20.598 -1.526 18.501 1.00 78.00 142 TYR A C 1
ATOM 1171 O O . TYR A 1 142 ? -20.271 -0.386 18.193 1.00 78.00 142 TYR A O 1
ATOM 1179 N N . PHE A 1 143 ? -21.458 -1.771 19.488 1.00 68.25 143 PHE A N 1
ATOM 1180 C CA . PHE A 1 143 ? -22.274 -0.728 20.109 1.00 68.25 143 PHE A CA 1
ATOM 1181 C C . PHE A 1 143 ? -21.452 0.370 20.809 1.00 68.25 143 PHE A C 1
ATOM 1183 O O . PHE A 1 143 ? -21.879 1.518 20.851 1.00 68.25 143 PHE A O 1
ATOM 1190 N N . HIS A 1 144 ? -20.273 0.033 21.339 1.00 65.50 144 HIS A N 1
ATOM 1191 C CA . HIS A 1 144 ? -19.440 0.966 22.107 1.00 65.50 144 HIS A CA 1
ATOM 1192 C C . HIS A 1 144 ? -18.310 1.624 21.300 1.00 65.50 144 HIS A C 1
ATOM 1194 O O . HIS A 1 144 ? -17.700 2.572 21.785 1.00 65.50 144 HIS A O 1
ATOM 1200 N N . LEU A 1 145 ? -18.025 1.135 20.089 1.00 66.50 145 LEU A N 1
ATOM 1201 C CA . LEU A 1 145 ? -17.096 1.764 19.151 1.00 66.50 145 LEU A CA 1
ATOM 1202 C C . LEU A 1 145 ? -17.657 1.604 17.746 1.00 66.50 145 LEU A C 1
ATOM 1204 O O . LEU A 1 145 ? -17.676 0.501 17.200 1.00 66.50 145 LEU A O 1
ATOM 1208 N N . SER A 1 146 ? -18.106 2.719 17.180 1.00 73.44 146 SER A N 1
ATOM 1209 C CA . SER A 1 146 ? -18.801 2.726 15.901 1.00 73.44 146 SER A CA 1
ATOM 1210 C C . SER A 1 146 ? -17.862 2.988 14.732 1.00 73.44 146 SER A C 1
ATOM 1212 O O . SER A 1 146 ? -18.035 2.351 13.702 1.00 73.44 146 SER A O 1
ATOM 1214 N N . VAL A 1 147 ? -16.872 3.882 14.851 1.00 88.50 147 VAL A N 1
ATOM 1215 C CA . VAL A 1 147 ? -16.046 4.326 13.712 1.00 88.50 147 VAL A CA 1
ATOM 1216 C C . VAL A 1 147 ? -14.596 4.596 14.126 1.00 88.50 147 VAL A C 1
ATOM 1218 O O . VAL A 1 147 ? -14.346 5.173 15.180 1.00 88.50 147 VAL A O 1
ATOM 1221 N N . VAL A 1 148 ? -13.645 4.218 13.268 1.00 88.94 148 VAL A N 1
ATOM 1222 C CA . VAL A 1 148 ? -12.243 4.667 13.307 1.00 88.94 148 VAL A CA 1
ATOM 1223 C C . VAL A 1 148 ? -11.916 5.364 11.994 1.00 88.94 148 VAL A C 1
ATOM 1225 O O . VAL A 1 148 ? -12.108 4.779 10.931 1.00 88.94 148 VAL A O 1
ATOM 1228 N N . SER A 1 149 ? -11.411 6.593 12.046 1.00 89.06 149 SER A N 1
ATOM 1229 C CA . SER A 1 149 ? -10.857 7.264 10.865 1.00 89.06 149 SER A CA 1
ATOM 1230 C C . SER A 1 149 ? -9.467 6.713 10.572 1.00 89.06 149 SER A C 1
ATOM 1232 O O . SER A 1 149 ? -8.626 6.686 11.465 1.00 89.06 149 SER A O 1
ATOM 1234 N N . VAL A 1 150 ? -9.234 6.263 9.340 1.00 88.38 150 VAL A N 1
ATOM 1235 C CA . VAL A 1 150 ? -7.971 5.640 8.925 1.00 88.38 150 VAL A CA 1
ATOM 1236 C C . VAL A 1 150 ? -7.424 6.354 7.703 1.00 88.38 150 VAL A C 1
ATOM 1238 O O . VAL A 1 150 ? -8.127 6.539 6.709 1.00 88.38 150 VAL A O 1
ATOM 1241 N N . THR A 1 151 ? -6.145 6.695 7.757 1.00 86.00 151 THR A N 1
ATOM 1242 C CA . THR A 1 151 ? -5.381 7.251 6.647 1.00 86.00 151 THR A CA 1
ATOM 1243 C C . THR A 1 151 ? -4.354 6.232 6.175 1.00 86.00 151 THR A C 1
ATOM 1245 O O . THR A 1 151 ? -3.436 5.855 6.899 1.00 86.00 151 THR A O 1
ATOM 1248 N N . VAL A 1 152 ? -4.488 5.779 4.933 1.00 85.69 152 VAL A N 1
ATOM 1249 C CA . VAL A 1 152 ? -3.593 4.795 4.323 1.00 85.69 152 VAL A CA 1
ATOM 1250 C C . VAL A 1 152 ? -2.732 5.476 3.275 1.00 85.69 152 VAL A C 1
ATOM 1252 O O . VAL A 1 152 ? -3.259 6.048 2.322 1.00 85.69 152 VAL A O 1
ATOM 1255 N N . HIS A 1 153 ? -1.412 5.335 3.406 1.00 85.44 153 HIS A N 1
ATOM 1256 C CA . HIS A 1 153 ? -0.450 5.671 2.364 1.00 85.44 153 HIS A CA 1
ATOM 1257 C C . HIS A 1 153 ? 0.401 4.449 2.009 1.00 85.44 153 HIS A C 1
ATOM 1259 O O . HIS A 1 153 ? 0.951 3.788 2.885 1.00 85.44 153 HIS A O 1
ATOM 1265 N N . ALA A 1 154 ? 0.570 4.177 0.719 1.00 85.75 154 ALA A N 1
ATOM 1266 C CA . ALA A 1 154 ? 1.551 3.224 0.217 1.00 85.75 154 ALA A CA 1
ATOM 1267 C C . ALA A 1 154 ? 2.128 3.717 -1.111 1.00 85.75 154 ALA A C 1
ATOM 1269 O O . ALA A 1 154 ? 1.409 4.280 -1.930 1.00 85.75 154 ALA A O 1
ATOM 1270 N N . SER A 1 155 ? 3.418 3.491 -1.346 1.00 88.75 155 SER A N 1
ATOM 1271 C CA . SER A 1 155 ? 4.080 3.834 -2.608 1.00 88.75 155 SER A CA 1
ATOM 1272 C C . SER A 1 155 ? 5.158 2.805 -2.949 1.00 88.75 155 SER A C 1
ATOM 1274 O O . SER A 1 155 ? 5.664 2.104 -2.068 1.00 88.75 155 SER A O 1
ATOM 1276 N N . LEU A 1 156 ? 5.490 2.689 -4.236 1.00 89.75 156 LEU A N 1
ATOM 1277 C CA . LEU A 1 156 ? 6.577 1.840 -4.711 1.00 89.75 156 LEU A CA 1
ATOM 1278 C C . LEU A 1 156 ? 7.896 2.561 -4.430 1.00 89.75 156 LEU A C 1
ATOM 1280 O O . LEU A 1 156 ? 8.186 3.583 -5.043 1.00 89.75 156 LEU A O 1
ATOM 1284 N N . VAL A 1 157 ? 8.689 2.013 -3.512 1.00 82.81 157 VAL A N 1
ATOM 1285 C CA . VAL A 1 157 ? 9.927 2.661 -3.046 1.00 82.81 157 VAL A CA 1
ATOM 1286 C C . VAL A 1 157 ? 11.191 2.151 -3.737 1.00 82.81 157 VAL A C 1
ATOM 1288 O O . VAL A 1 157 ? 12.175 2.874 -3.812 1.00 82.81 157 VAL A O 1
ATOM 1291 N N . ALA A 1 158 ? 11.194 0.905 -4.224 1.00 83.69 158 ALA A N 1
ATOM 1292 C CA . ALA A 1 158 ? 12.367 0.294 -4.850 1.00 83.69 158 ALA A CA 1
ATOM 1293 C C . ALA A 1 158 ? 12.002 -0.952 -5.673 1.00 83.69 158 ALA A C 1
ATOM 1295 O O . ALA A 1 158 ? 11.000 -1.615 -5.402 1.00 83.69 158 ALA A O 1
ATOM 1296 N N . LEU A 1 159 ? 12.866 -1.314 -6.629 1.00 83.19 159 LEU A N 1
ATOM 1297 C CA . LEU A 1 159 ? 12.758 -2.529 -7.448 1.00 83.19 159 LEU A CA 1
ATOM 1298 C C . LEU A 1 159 ? 14.048 -3.345 -7.391 1.00 83.19 159 LEU A C 1
ATOM 1300 O O . LEU A 1 159 ? 15.006 -3.010 -8.077 1.00 83.19 159 LEU A O 1
ATOM 1304 N N . HIS A 1 160 ? 14.082 -4.407 -6.580 1.00 76.88 160 HIS A N 1
ATOM 1305 C CA . HIS A 1 160 ? 15.280 -5.220 -6.340 1.00 76.88 160 HIS A CA 1
ATOM 1306 C C . HIS A 1 160 ? 15.441 -6.389 -7.317 1.00 76.88 160 HIS A C 1
ATOM 1308 O O . HIS A 1 160 ? 14.471 -7.088 -7.605 1.00 76.88 160 HIS A O 1
ATOM 1314 N N . GLN A 1 161 ? 16.679 -6.680 -7.752 1.00 73.81 161 GLN A N 1
ATOM 1315 C CA . GLN A 1 161 ? 16.975 -8.021 -8.263 1.00 73.81 161 GLN A CA 1
ATOM 1316 C C . GLN A 1 161 ? 16.663 -9.015 -7.130 1.00 73.81 161 GLN A C 1
ATOM 1318 O O . GLN A 1 161 ? 17.069 -8.763 -5.989 1.00 73.81 161 GLN A O 1
ATOM 1323 N N . PRO A 1 162 ? 15.966 -10.132 -7.397 1.00 67.00 162 PRO A N 1
ATOM 1324 C CA . PRO A 1 162 ? 15.657 -11.121 -6.374 1.00 67.00 162 PRO A CA 1
ATOM 1325 C C . PRO A 1 162 ? 16.930 -11.872 -5.946 1.00 67.00 162 PRO A C 1
ATOM 1327 O O . PRO A 1 162 ? 17.194 -12.988 -6.372 1.00 67.00 162 PRO A O 1
ATOM 1330 N N . LEU A 1 163 ? 17.735 -11.246 -5.084 1.00 55.44 163 LEU A N 1
ATOM 1331 C CA . LEU A 1 163 ? 18.882 -11.853 -4.391 1.00 55.44 163 LEU A CA 1
ATOM 1332 C C . LEU A 1 163 ? 18.438 -12.704 -3.190 1.00 55.44 163 LEU A C 1
ATOM 1334 O O . LEU A 1 163 ? 19.236 -13.374 -2.541 1.00 55.44 163 LEU A O 1
ATOM 1338 N N . ILE A 1 164 ? 17.146 -12.647 -2.879 1.00 52.94 164 ILE A N 1
ATOM 1339 C CA . ILE A 1 164 ? 16.509 -13.279 -1.739 1.00 52.94 164 ILE A CA 1
ATOM 1340 C C . ILE A 1 164 ? 15.700 -14.468 -2.257 1.00 52.94 164 ILE A C 1
ATOM 1342 O O . ILE A 1 164 ? 14.852 -14.306 -3.135 1.00 52.94 164 ILE A O 1
ATOM 1346 N N . SER A 1 165 ? 15.919 -15.663 -1.699 1.00 54.44 165 SER A N 1
ATOM 1347 C CA . SER A 1 165 ? 15.065 -16.809 -2.010 1.00 54.44 165 SER A CA 1
ATOM 1348 C C . SER A 1 165 ? 13.648 -16.539 -1.494 1.00 54.44 165 SER A C 1
ATOM 1350 O O . SER A 1 165 ? 13.382 -16.454 -0.291 1.00 54.44 165 SER A O 1
ATOM 1352 N N . PHE A 1 166 ? 12.706 -16.363 -2.412 1.00 57.75 166 PHE A N 1
ATOM 1353 C CA . PHE A 1 166 ? 11.296 -16.454 -2.070 1.00 57.75 166 PHE A CA 1
ATOM 1354 C C . PHE A 1 166 ? 10.995 -17.938 -1.877 1.00 57.75 166 PHE A C 1
ATOM 1356 O O . PHE A 1 166 ? 11.237 -18.741 -2.781 1.00 57.75 166 PHE A O 1
ATOM 1363 N N . ALA A 1 167 ? 10.529 -18.326 -0.687 1.00 46.03 167 ALA A N 1
ATOM 1364 C CA . ALA A 1 167 ? 10.052 -19.684 -0.477 1.00 46.03 167 ALA A CA 1
ATOM 1365 C C . ALA A 1 167 ? 8.878 -19.887 -1.439 1.00 46.03 167 ALA A C 1
ATOM 1367 O O . ALA A 1 167 ? 7.823 -19.274 -1.278 1.00 46.03 167 ALA A O 1
ATOM 1368 N N . ARG A 1 168 ? 9.085 -20.681 -2.496 1.00 50.00 168 ARG A N 1
ATOM 1369 C CA . ARG A 1 168 ? 7.991 -21.058 -3.388 1.00 50.00 168 ARG A CA 1
ATOM 1370 C C . ARG A 1 168 ? 6.948 -21.773 -2.523 1.00 50.00 168 ARG A C 1
ATOM 1372 O O . ARG A 1 168 ? 7.345 -22.671 -1.777 1.00 50.00 168 ARG A O 1
ATOM 1379 N N . PRO A 1 169 ? 5.652 -21.427 -2.608 1.00 42.09 169 PRO A N 1
ATOM 1380 C CA . PRO A 1 169 ? 4.603 -22.267 -2.047 1.00 42.09 169 PRO A CA 1
ATOM 1381 C C . PRO A 1 169 ? 4.809 -23.677 -2.608 1.00 42.09 169 PRO A C 1
ATOM 1383 O O . PRO A 1 169 ? 4.784 -23.881 -3.824 1.00 42.09 169 PRO A O 1
ATOM 1386 N N . GLY A 1 170 ? 5.181 -24.613 -1.737 1.00 40.59 170 GLY A N 1
ATOM 1387 C CA . GLY A 1 170 ? 5.701 -25.907 -2.152 1.00 40.59 170 GLY A CA 1
ATOM 1388 C C . GLY A 1 170 ? 4.680 -26.676 -2.983 1.00 40.59 170 GLY A C 1
ATOM 1389 O O . GLY A 1 170 ? 3.543 -26.869 -2.560 1.00 40.59 170 GLY A O 1
ATOM 1390 N N . LYS A 1 171 ? 5.113 -27.206 -4.131 1.00 43.28 171 LYS A N 1
ATOM 1391 C CA . LYS A 1 171 ? 4.535 -28.456 -4.624 1.00 43.28 171 LYS A CA 1
ATOM 1392 C C . LYS A 1 171 ? 4.962 -29.536 -3.636 1.00 43.28 171 LYS A C 1
ATOM 1394 O O . LYS A 1 171 ? 6.105 -29.987 -3.664 1.00 43.28 171 LYS A O 1
ATOM 1399 N N . GLY A 1 172 ? 4.065 -29.903 -2.728 1.00 38.72 172 GLY A N 1
ATOM 1400 C CA . GLY A 1 172 ? 4.228 -31.111 -1.934 1.00 38.72 172 GLY A CA 1
ATOM 1401 C C . GLY A 1 172 ? 4.352 -32.307 -2.876 1.00 38.72 172 GLY A C 1
ATOM 1402 O O . GLY A 1 172 ? 3.423 -32.612 -3.614 1.00 38.72 172 GLY A O 1
ATOM 1403 N N . SER A 1 173 ? 5.504 -32.968 -2.864 1.00 34.69 173 SER A N 1
ATOM 1404 C CA . SER A 1 173 ? 5.656 -34.323 -3.388 1.00 34.69 173 SER A CA 1
ATOM 1405 C C . SER A 1 173 ? 6.552 -35.082 -2.425 1.00 34.69 173 SER A C 1
ATOM 1407 O O . SER A 1 173 ? 7.766 -35.181 -2.591 1.00 34.69 173 SER A O 1
ATOM 1409 N N . TRP A 1 174 ? 5.935 -35.543 -1.343 1.00 49.34 174 TRP A N 1
ATOM 1410 C CA . TRP A 1 174 ? 6.527 -36.513 -0.440 1.00 49.34 174 TRP A CA 1
ATOM 1411 C C . TRP A 1 174 ? 6.332 -37.901 -1.065 1.00 49.34 174 TRP A C 1
ATOM 1413 O O . TRP A 1 174 ? 5.211 -38.245 -1.426 1.00 49.34 174 TRP A O 1
ATOM 1423 N N . LEU A 1 175 ? 7.428 -38.669 -1.130 1.00 44.19 175 LEU A N 1
ATOM 1424 C CA . LEU A 1 175 ? 7.554 -40.089 -1.509 1.00 44.19 175 LEU A CA 1
ATOM 1425 C C . LEU A 1 175 ? 7.758 -40.417 -3.005 1.00 44.19 175 LEU A C 1
ATOM 1427 O O . LEU A 1 175 ? 6.850 -40.328 -3.818 1.00 44.19 175 LEU A O 1
ATOM 1431 N N . GLY A 1 176 ? 8.935 -40.990 -3.299 1.00 34.19 176 GLY A N 1
ATOM 1432 C CA . GLY A 1 176 ? 9.011 -42.199 -4.131 1.00 34.19 176 GLY A CA 1
ATOM 1433 C C . GLY A 1 176 ? 9.683 -42.087 -5.504 1.00 34.19 176 GLY A C 1
ATOM 1434 O O . GLY A 1 176 ? 9.036 -41.769 -6.486 1.00 34.19 176 GLY A O 1
ATOM 1435 N N . LYS A 1 177 ? 10.969 -42.468 -5.555 1.00 40.97 177 LYS A N 1
ATOM 1436 C CA . LYS A 1 177 ? 11.669 -43.188 -6.646 1.00 40.97 177 LYS A CA 1
ATOM 1437 C C . LYS A 1 177 ? 11.316 -42.864 -8.117 1.00 40.97 177 LYS A C 1
ATOM 1439 O O . LYS A 1 177 ? 10.373 -43.408 -8.669 1.00 40.97 177 LYS A O 1
ATOM 1444 N N . GLY A 1 178 ? 12.267 -42.187 -8.767 1.00 34.53 178 GLY A N 1
ATOM 1445 C CA . GLY A 1 178 ? 12.884 -42.606 -10.034 1.00 34.53 178 GLY A CA 1
ATOM 1446 C C . GLY A 1 178 ? 12.036 -42.584 -11.306 1.00 34.53 178 GLY A C 1
ATOM 1447 O O . GLY A 1 178 ? 11.351 -43.554 -11.590 1.00 34.53 178 GLY A O 1
ATOM 1448 N N . ASN A 1 179 ? 12.242 -41.572 -12.151 1.00 28.20 179 ASN A N 1
ATOM 1449 C CA . ASN A 1 179 ? 12.663 -41.785 -13.539 1.00 28.20 179 ASN A CA 1
ATOM 1450 C C . ASN A 1 179 ? 13.187 -40.467 -14.133 1.00 28.20 179 ASN A C 1
ATOM 1452 O O . ASN A 1 179 ? 12.671 -39.399 -13.808 1.00 28.20 179 ASN A O 1
ATOM 1456 N N . LEU A 1 180 ? 14.222 -40.554 -14.972 1.00 43.72 180 LEU A N 1
ATOM 1457 C CA . LEU A 1 180 ? 14.628 -39.466 -15.860 1.00 43.72 180 LEU A CA 1
ATOM 1458 C C . LEU A 1 180 ? 13.462 -39.158 -16.801 1.00 43.72 180 LEU A C 1
ATOM 1460 O O . LEU A 1 180 ? 12.876 -40.099 -17.320 1.00 43.72 180 LEU A O 1
ATOM 1464 N N . GLU A 1 181 ? 13.146 -37.873 -16.950 1.00 31.98 181 GLU A N 1
ATOM 1465 C CA . GLU A 1 181 ? 12.557 -37.175 -18.109 1.00 31.98 181 GLU A CA 1
ATOM 1466 C C . GLU A 1 181 ? 12.193 -35.777 -17.578 1.00 31.98 181 GLU A C 1
ATOM 1468 O O . GLU A 1 181 ? 11.063 -35.483 -17.183 1.00 31.98 181 GLU A O 1
ATOM 1473 N N . ALA A 1 182 ? 13.217 -34.928 -17.447 1.00 34.41 182 ALA A N 1
ATOM 1474 C CA . ALA A 1 182 ? 13.029 -33.511 -17.182 1.00 34.41 182 ALA A CA 1
ATOM 1475 C C . ALA A 1 182 ? 12.372 -32.894 -18.428 1.00 34.41 182 ALA A C 1
ATOM 1477 O O . ALA A 1 182 ? 13.040 -32.641 -19.429 1.00 34.41 182 ALA A O 1
ATOM 1478 N N . GLY A 1 183 ? 11.050 -32.700 -18.382 1.00 32.56 183 GLY A N 1
ATOM 1479 C CA . GLY A 1 183 ? 10.363 -31.789 -19.299 1.00 32.56 183 GLY A CA 1
ATOM 1480 C C . GLY A 1 183 ? 10.991 -30.396 -19.197 1.00 32.56 183 GLY A C 1
ATOM 1481 O O . GLY A 1 183 ? 11.554 -30.081 -18.146 1.00 32.56 183 GLY A O 1
ATOM 1482 N N . PRO A 1 184 ? 10.943 -29.581 -20.266 1.00 37.94 184 PRO A N 1
ATOM 1483 C CA . PRO A 1 184 ? 11.743 -28.372 -20.354 1.00 37.94 184 PRO A CA 1
ATOM 1484 C C . PRO A 1 184 ? 11.448 -27.499 -19.142 1.00 37.94 184 PRO A C 1
ATOM 1486 O O . PRO A 1 184 ? 10.298 -27.111 -18.911 1.00 37.94 184 PRO A O 1
ATOM 1489 N N . ASP A 1 185 ? 12.492 -27.256 -18.351 1.00 38.25 185 ASP A N 1
ATOM 1490 C CA . ASP A 1 185 ? 12.479 -26.294 -17.265 1.00 38.25 185 ASP A CA 1
ATOM 1491 C C . ASP A 1 185 ? 11.773 -25.035 -17.769 1.00 38.25 185 ASP A C 1
ATOM 1493 O O . ASP A 1 185 ? 12.142 -24.493 -18.813 1.00 38.25 185 ASP A O 1
ATOM 1497 N N . GLN A 1 186 ? 10.726 -24.586 -17.064 1.00 40.84 186 GLN A N 1
ATOM 1498 C CA . GLN A 1 186 ? 10.180 -23.247 -17.277 1.00 40.84 186 GLN A CA 1
ATOM 1499 C C . GLN A 1 186 ? 11.365 -22.296 -17.197 1.00 40.84 186 GLN A C 1
ATOM 1501 O O . GLN A 1 186 ? 11.930 -22.115 -16.117 1.00 40.84 186 GLN A O 1
ATOM 1506 N N . SER A 1 187 ? 11.778 -21.776 -18.350 1.00 43.03 187 SER A N 1
ATOM 1507 C CA . SER A 1 187 ? 12.966 -20.958 -18.503 1.00 43.03 187 SER A CA 1
ATOM 1508 C C . SER A 1 187 ? 12.797 -19.738 -17.614 1.00 43.03 187 SER A C 1
ATOM 1510 O O . SER A 1 187 ? 12.109 -18.785 -17.981 1.00 43.03 187 SER A O 1
ATOM 1512 N N . SER A 1 188 ? 13.373 -19.778 -16.414 1.00 57.31 188 SER A N 1
ATOM 1513 C CA . SER A 1 188 ? 13.503 -18.591 -15.587 1.00 57.31 188 SER A CA 1
ATOM 1514 C C . SER A 1 188 ? 14.281 -17.589 -16.428 1.00 57.31 188 SER A C 1
ATOM 1516 O O . SER A 1 188 ? 15.440 -17.859 -16.753 1.00 57.31 188 SER A O 1
ATOM 1518 N N . MET A 1 189 ? 13.637 -16.495 -16.847 1.00 67.06 189 MET A N 1
ATOM 1519 C CA . MET A 1 189 ? 14.328 -15.446 -17.592 1.00 67.06 189 MET A CA 1
ATOM 1520 C C . MET A 1 189 ? 15.567 -15.025 -16.807 1.00 67.06 189 MET A C 1
ATOM 1522 O O . MET A 1 189 ? 15.490 -14.755 -15.605 1.00 67.06 189 MET A O 1
ATOM 1526 N N 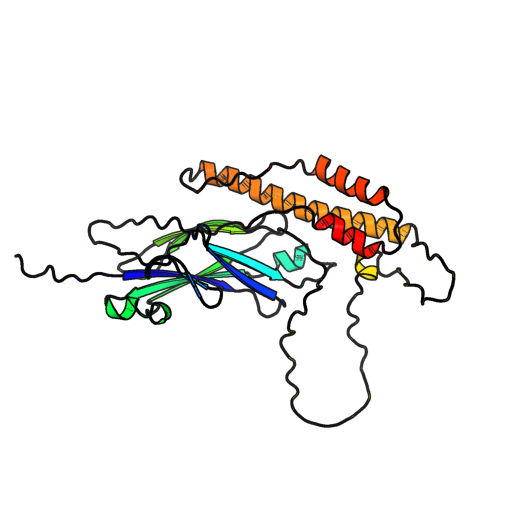. SER A 1 190 ? 16.716 -15.005 -17.477 1.00 77.56 190 SER A N 1
ATOM 1527 C CA . SER A 1 190 ? 17.934 -14.473 -16.883 1.00 77.56 190 SER A CA 1
ATOM 1528 C C . SER A 1 190 ? 17.828 -12.953 -16.767 1.00 77.56 190 SER A C 1
ATOM 1530 O O . SER A 1 190 ? 17.141 -12.297 -17.555 1.00 77.56 190 SER A O 1
ATOM 1532 N N . LEU A 1 191 ? 18.536 -12.381 -15.791 1.00 79.56 191 LEU A N 1
ATOM 1533 C CA . LEU A 1 191 ? 18.622 -10.931 -15.619 1.00 79.56 191 LEU A CA 1
ATOM 1534 C C . LEU A 1 191 ? 19.123 -10.255 -16.898 1.00 79.56 191 LEU A C 1
ATOM 1536 O O . LEU A 1 191 ? 18.646 -9.197 -17.290 1.00 79.56 191 LEU A O 1
ATOM 1540 N N . GLU A 1 192 ? 20.098 -10.881 -17.547 1.00 81.50 192 GLU A N 1
ATOM 1541 C CA . GLU A 1 192 ? 20.709 -10.366 -18.756 1.00 81.50 192 GLU A CA 1
ATOM 1542 C C . GLU A 1 192 ? 19.723 -10.342 -19.927 1.00 81.50 192 GLU A C 1
ATOM 1544 O O . GLU A 1 192 ? 19.714 -9.364 -20.666 1.00 81.50 192 GLU A O 1
ATOM 1549 N N . ASN A 1 193 ? 18.844 -11.340 -20.059 1.00 83.31 193 ASN A N 1
ATOM 1550 C CA . ASN A 1 193 ? 17.807 -11.332 -21.094 1.00 83.31 193 ASN A CA 1
ATOM 1551 C C . ASN A 1 193 ? 16.734 -10.276 -20.817 1.00 83.31 193 ASN A C 1
ATOM 1553 O O . ASN A 1 193 ? 16.243 -9.656 -21.754 1.00 83.31 193 ASN A O 1
ATOM 1557 N N . LEU A 1 194 ? 16.401 -10.032 -19.547 1.00 84.88 194 LEU A N 1
ATOM 1558 C CA . LEU A 1 194 ? 15.469 -8.969 -19.172 1.00 84.88 194 LEU A CA 1
ATOM 1559 C C . LEU A 1 194 ? 16.037 -7.581 -19.512 1.00 84.88 194 LEU A C 1
ATOM 1561 O O . LEU A 1 194 ? 15.341 -6.737 -20.067 1.00 84.88 194 LEU A O 1
ATOM 1565 N N . VAL A 1 195 ? 17.316 -7.350 -19.204 1.00 84.31 195 VAL A N 1
ATOM 1566 C CA . VAL A 1 195 ? 17.975 -6.054 -19.422 1.00 84.31 195 VAL A CA 1
ATOM 1567 C C . VAL A 1 195 ? 18.305 -5.837 -20.902 1.00 84.31 195 VAL A C 1
ATOM 1569 O O . VAL A 1 195 ? 17.976 -4.797 -21.462 1.00 84.31 195 VAL A O 1
ATOM 1572 N N . PHE A 1 196 ? 18.938 -6.804 -21.567 1.00 85.19 196 PHE A N 1
ATOM 1573 C CA . PHE A 1 196 ? 19.440 -6.664 -22.944 1.00 85.19 196 PHE A CA 1
ATOM 1574 C C . PHE A 1 196 ? 18.491 -7.209 -24.023 1.00 85.19 196 PHE A C 1
ATOM 1576 O O . PHE A 1 196 ? 18.801 -7.106 -25.214 1.00 85.19 196 PHE A O 1
ATOM 1583 N N . GLY A 1 197 ? 17.350 -7.773 -23.624 1.00 85.62 197 GLY A N 1
ATOM 1584 C CA . GLY A 1 197 ? 16.341 -8.359 -24.502 1.00 85.62 197 GLY A CA 1
ATOM 1585 C C . GLY A 1 197 ? 16.622 -9.820 -24.872 1.00 85.62 197 GLY A C 1
ATOM 1586 O O . GLY A 1 197 ? 17.736 -10.326 -24.739 1.00 85.62 197 GLY A O 1
ATOM 1587 N N . ALA A 1 198 ? 15.606 -10.501 -25.412 1.00 82.06 198 ALA A N 1
ATOM 1588 C CA . ALA A 1 198 ? 15.664 -11.922 -25.784 1.00 82.06 198 ALA A CA 1
ATOM 1589 C C . ALA A 1 198 ? 16.732 -12.272 -26.844 1.00 82.06 198 ALA A C 1
ATOM 1591 O O . ALA A 1 198 ? 17.119 -13.430 -26.970 1.00 82.06 198 ALA A O 1
ATOM 1592 N N . GLY A 1 199 ? 17.217 -11.282 -27.604 1.00 75.38 199 GLY A N 1
ATOM 1593 C CA . GLY A 1 199 ? 18.317 -11.451 -28.561 1.00 75.38 199 GLY A CA 1
ATOM 1594 C C . GLY A 1 199 ? 19.709 -11.479 -27.919 1.00 75.38 199 GLY A C 1
ATOM 1595 O O . GLY A 1 199 ? 20.699 -11.689 -28.620 1.00 75.38 199 GLY A O 1
ATOM 1596 N N . TYR A 1 200 ? 19.811 -11.255 -26.606 1.00 79.00 200 TYR A N 1
ATOM 1597 C CA . TYR A 1 200 ? 21.078 -11.296 -25.892 1.00 79.00 200 TYR A CA 1
ATOM 1598 C C . TYR A 1 200 ? 21.607 -12.729 -25.779 1.00 79.00 200 TYR A C 1
ATOM 1600 O O . TYR A 1 200 ? 20.988 -13.604 -25.180 1.00 79.00 200 TYR A O 1
ATOM 1608 N N . CYS A 1 201 ? 22.800 -12.958 -26.324 1.00 71.44 201 CYS A N 1
ATOM 1609 C CA . CYS A 1 201 ? 23.522 -14.214 -26.172 1.00 71.44 201 CYS A CA 1
ATOM 1610 C C . CYS A 1 201 ? 24.699 -14.004 -25.220 1.00 71.44 201 CYS A C 1
ATOM 1612 O O . CYS A 1 201 ? 25.645 -13.285 -25.543 1.00 71.44 201 CYS A O 1
ATOM 1614 N N . LYS A 1 202 ? 24.655 -14.638 -24.044 1.00 69.56 202 LYS A N 1
ATOM 1615 C CA . LYS A 1 202 ? 25.792 -14.637 -23.119 1.00 69.56 202 LYS A CA 1
ATOM 1616 C C . LYS A 1 202 ? 26.916 -15.485 -23.734 1.00 69.56 202 LYS A C 1
ATOM 1618 O O . LYS A 1 202 ? 26.682 -16.667 -23.987 1.00 69.56 202 LYS A O 1
ATOM 1623 N N . PRO A 1 203 ? 28.115 -14.937 -23.986 1.00 63.38 203 PRO A N 1
ATOM 1624 C CA . PRO A 1 203 ? 29.223 -15.739 -24.489 1.00 63.38 203 PRO A CA 1
ATOM 1625 C C . PRO A 1 203 ? 29.584 -16.812 -23.453 1.00 63.38 203 PRO A C 1
ATOM 1627 O O . PRO A 1 203 ? 29.791 -16.513 -22.275 1.00 63.38 203 PRO A O 1
ATOM 1630 N N . THR A 1 204 ? 29.676 -18.071 -23.880 1.00 55.94 204 THR A N 1
ATOM 1631 C CA . THR A 1 204 ? 30.367 -19.100 -23.096 1.00 55.94 204 THR A CA 1
ATOM 1632 C C . THR A 1 204 ? 31.809 -18.648 -22.950 1.00 55.94 204 THR A C 1
ATOM 1634 O O . THR A 1 204 ? 32.436 -18.330 -23.958 1.00 55.94 204 THR A O 1
ATOM 1637 N N . SER A 1 205 ? 32.318 -18.559 -21.723 1.00 54.69 205 SER A N 1
ATOM 1638 C CA . SER A 1 205 ? 33.665 -18.066 -21.437 1.00 54.69 205 SER A CA 1
ATOM 1639 C C . SER A 1 205 ? 34.731 -18.957 -22.089 1.00 54.69 205 SER A C 1
ATOM 1641 O O . SER A 1 205 ? 35.254 -19.877 -21.466 1.00 54.69 205 SER A O 1
ATOM 1643 N N . SER A 1 206 ? 35.042 -18.702 -23.354 1.00 46.72 206 SER A N 1
ATOM 1644 C CA . SER A 1 206 ? 36.265 -19.135 -24.012 1.00 46.72 206 SER A CA 1
ATOM 1645 C C . SER A 1 206 ? 37.250 -17.974 -23.941 1.00 46.72 206 SER A C 1
ATOM 1647 O O . SER A 1 206 ? 36.893 -16.838 -24.266 1.00 46.72 206 SER A O 1
ATOM 1649 N N . GLU A 1 207 ? 38.456 -18.261 -23.461 1.00 48.41 207 GLU A N 1
ATOM 1650 C CA . GLU A 1 207 ? 39.546 -17.312 -23.226 1.00 48.41 207 GLU A CA 1
ATOM 1651 C C . GLU A 1 207 ? 39.648 -16.230 -24.319 1.00 48.41 207 GLU A C 1
ATOM 1653 O O . GLU A 1 207 ? 39.831 -16.523 -25.499 1.00 48.41 207 GLU A O 1
ATOM 1658 N N . GLY A 1 208 ? 39.541 -14.960 -23.912 1.00 50.84 208 GLY A N 1
ATOM 1659 C CA . GLY A 1 208 ? 40.004 -13.813 -24.703 1.00 50.84 208 GLY A CA 1
ATOM 1660 C C . GLY A 1 208 ? 38.976 -13.026 -25.525 1.00 50.84 208 GLY A C 1
ATOM 1661 O O . GLY A 1 208 ? 39.359 -12.027 -26.128 1.00 50.84 208 GLY A O 1
ATOM 1662 N N . SER A 1 209 ? 37.689 -13.388 -25.549 1.00 50.59 209 SER A N 1
ATOM 1663 C CA . SER A 1 209 ? 36.674 -12.596 -26.272 1.00 50.59 209 SER A CA 1
ATOM 1664 C C . SER A 1 209 ? 36.049 -11.513 -25.374 1.00 50.59 209 SER A C 1
ATOM 1666 O O . SER A 1 209 ? 35.286 -11.826 -24.457 1.00 50.59 209 SER A O 1
ATOM 1668 N N . PHE A 1 210 ? 36.312 -10.234 -25.670 1.00 56.44 210 PHE A N 1
ATOM 1669 C CA . PHE A 1 210 ? 35.501 -9.116 -25.174 1.00 56.44 210 PHE A CA 1
ATOM 1670 C C . PHE A 1 210 ? 34.182 -9.097 -25.948 1.00 56.44 210 PHE A C 1
ATOM 1672 O O . PHE A 1 210 ? 34.092 -8.516 -27.028 1.00 56.44 210 PHE A O 1
ATOM 1679 N N . TYR A 1 211 ? 33.158 -9.768 -25.428 1.00 65.44 211 TYR A N 1
ATOM 1680 C CA . TYR A 1 211 ? 31.830 -9.680 -26.023 1.00 65.44 211 TYR A CA 1
ATOM 1681 C C . TYR A 1 211 ? 31.255 -8.284 -25.795 1.00 65.44 211 TYR A C 1
ATOM 1683 O O . TYR A 1 211 ? 31.075 -7.850 -24.655 1.00 65.44 211 TYR A O 1
ATOM 1691 N N . VAL A 1 212 ? 30.954 -7.599 -26.892 1.00 69.50 212 VAL A N 1
ATOM 1692 C CA . VAL A 1 212 ? 30.279 -6.303 -26.888 1.00 69.50 212 VAL A CA 1
ATOM 1693 C C . VAL A 1 212 ? 28.819 -6.549 -27.272 1.00 69.50 212 VAL A C 1
ATOM 1695 O O . VAL A 1 212 ? 28.572 -7.083 -28.355 1.00 69.50 212 VAL A O 1
ATOM 1698 N N . PRO A 1 213 ? 27.842 -6.203 -26.412 1.00 75.38 213 PRO A N 1
ATOM 1699 C CA . PRO A 1 213 ? 26.432 -6.294 -26.769 1.00 75.38 213 PRO A CA 1
ATOM 1700 C C . PRO A 1 213 ? 26.125 -5.498 -28.043 1.00 75.38 213 PRO A C 1
ATOM 1702 O O . PRO A 1 213 ? 26.705 -4.437 -28.273 1.00 75.38 213 PRO A O 1
ATOM 1705 N N . SER A 1 214 ? 25.189 -5.993 -28.857 1.00 83.00 214 SER A N 1
ATOM 1706 C CA . SER A 1 214 ? 24.749 -5.270 -30.056 1.00 83.00 214 SER A CA 1
ATOM 1707 C C . SER A 1 214 ? 24.160 -3.898 -29.704 1.00 83.00 214 SER A C 1
ATOM 1709 O O . SER A 1 214 ? 23.649 -3.696 -28.600 1.00 83.00 214 SER A O 1
ATOM 1711 N N . GLU A 1 215 ? 24.162 -2.968 -30.659 1.00 84.81 215 GLU A N 1
ATOM 1712 C CA . GLU A 1 215 ? 23.534 -1.655 -30.472 1.00 84.81 215 GLU A CA 1
ATOM 1713 C C . GLU A 1 215 ? 22.052 -1.783 -30.082 1.00 84.81 215 GLU A C 1
ATOM 1715 O O . GLU A 1 215 ? 21.601 -1.108 -29.162 1.00 84.81 215 GLU A O 1
ATOM 1720 N N . ASN A 1 216 ? 21.326 -2.733 -30.680 1.00 87.00 216 ASN A N 1
ATOM 1721 C CA . ASN A 1 216 ? 19.935 -3.028 -30.326 1.00 87.00 216 ASN A CA 1
ATOM 1722 C C . ASN A 1 216 ? 19.792 -3.510 -28.871 1.00 87.00 216 ASN A C 1
ATOM 1724 O O . ASN A 1 216 ? 18.882 -3.073 -28.168 1.00 87.00 216 ASN A O 1
ATOM 1728 N N . CYS A 1 217 ? 20.701 -4.371 -28.396 1.00 87.25 217 CYS A N 1
ATOM 1729 C CA . CYS A 1 217 ? 20.725 -4.817 -26.997 1.00 87.25 217 CYS A CA 1
ATOM 1730 C C . CYS A 1 217 ? 20.977 -3.648 -26.039 1.00 87.25 217 CYS A C 1
ATOM 1732 O O . CYS A 1 217 ? 20.353 -3.557 -24.984 1.00 87.25 217 CYS A O 1
ATOM 1734 N N . MET A 1 218 ? 21.885 -2.742 -26.407 1.00 86.06 218 MET A N 1
ATOM 1735 C CA . MET A 1 218 ? 22.190 -1.559 -25.604 1.00 86.06 218 MET A CA 1
ATOM 1736 C C . MET A 1 218 ? 21.021 -0.572 -25.584 1.00 86.06 218 MET A C 1
ATOM 1738 O O . MET A 1 218 ? 20.647 -0.099 -24.514 1.00 86.06 218 MET A O 1
ATOM 1742 N N . GLN A 1 219 ? 20.399 -0.298 -26.733 1.00 88.38 219 GLN A N 1
ATOM 1743 C CA . GLN A 1 219 ? 19.201 0.543 -26.821 1.00 88.38 219 GLN A CA 1
ATOM 1744 C C . GLN A 1 219 ? 18.051 -0.025 -25.981 1.00 88.38 219 GLN A C 1
ATOM 1746 O O . GLN A 1 219 ? 17.388 0.731 -25.268 1.00 88.38 219 GLN A O 1
ATOM 1751 N N . HIS A 1 220 ? 17.852 -1.347 -26.011 1.00 89.62 220 HIS A N 1
ATOM 1752 C CA . HIS A 1 220 ? 16.882 -2.023 -25.153 1.00 89.62 220 HIS A CA 1
ATOM 1753 C C . HIS A 1 220 ? 17.190 -1.798 -23.669 1.00 89.62 220 HIS A C 1
ATOM 1755 O O . HIS A 1 220 ? 16.316 -1.355 -22.931 1.00 89.62 220 HIS A O 1
ATOM 1761 N N . ALA A 1 221 ? 18.434 -2.023 -23.241 1.00 87.38 221 ALA A N 1
ATOM 1762 C CA . ALA A 1 221 ? 18.837 -1.851 -21.847 1.00 87.38 221 ALA A CA 1
ATOM 1763 C C . ALA A 1 221 ? 18.666 -0.411 -21.344 1.00 87.38 221 ALA A C 1
ATOM 1765 O O . ALA A 1 221 ? 18.156 -0.199 -20.243 1.00 87.38 221 ALA A O 1
ATOM 1766 N N . TYR A 1 222 ? 19.021 0.585 -22.164 1.00 88.38 222 TYR A N 1
ATOM 1767 C CA . TYR A 1 222 ? 18.796 1.991 -21.827 1.00 88.38 222 TYR A CA 1
ATOM 1768 C C . TYR A 1 222 ? 17.314 2.330 -21.718 1.00 88.38 222 TYR A C 1
ATOM 1770 O O . TYR A 1 222 ? 16.916 3.017 -20.779 1.00 88.38 222 TYR A O 1
ATOM 1778 N N . LYS A 1 223 ? 16.490 1.849 -22.656 1.00 90.69 223 LYS A N 1
ATOM 1779 C CA . LYS A 1 223 ? 15.042 2.056 -22.601 1.00 90.69 223 LYS A CA 1
ATOM 1780 C C . LYS A 1 223 ? 14.444 1.414 -21.351 1.00 90.69 223 LYS A C 1
ATOM 1782 O O . LYS A 1 223 ? 13.742 2.086 -20.608 1.00 90.69 223 LYS A O 1
ATOM 1787 N N . TRP A 1 224 ? 14.768 0.149 -21.108 1.00 88.44 224 TRP A N 1
ATOM 1788 C CA . TRP A 1 224 ? 14.274 -0.612 -19.969 1.00 88.44 224 TRP A CA 1
ATOM 1789 C C . TRP A 1 224 ? 14.622 0.073 -18.639 1.00 88.44 224 TRP A C 1
ATOM 1791 O O . TRP A 1 224 ? 13.752 0.279 -17.797 1.00 88.44 224 TRP A O 1
ATOM 1801 N N . HIS A 1 225 ? 15.868 0.527 -18.473 1.00 87.12 225 HIS A N 1
ATOM 1802 C CA . HIS A 1 225 ? 16.270 1.288 -17.287 1.00 87.12 225 HIS A CA 1
ATOM 1803 C C . HIS A 1 225 ? 15.552 2.629 -17.162 1.00 87.12 225 HIS A C 1
ATOM 1805 O O . HIS A 1 225 ? 15.033 2.934 -16.089 1.00 87.12 225 HIS A O 1
ATOM 1811 N N . LYS A 1 226 ? 15.470 3.399 -18.253 1.00 89.88 226 LYS A N 1
ATOM 1812 C CA . LYS A 1 226 ? 14.747 4.674 -18.274 1.00 89.88 226 LYS A CA 1
ATOM 1813 C C . LYS A 1 226 ? 13.296 4.489 -17.833 1.00 89.88 226 LYS A C 1
ATOM 1815 O O . LYS A 1 226 ? 12.807 5.286 -17.035 1.00 89.88 226 LYS A O 1
ATOM 1820 N N . ASP A 1 227 ? 12.628 3.447 -18.324 1.00 91.50 227 ASP A N 1
ATOM 1821 C CA . ASP A 1 227 ? 11.238 3.139 -17.992 1.00 91.50 227 ASP A CA 1
ATOM 1822 C C . ASP A 1 227 ? 11.087 2.794 -16.495 1.00 91.50 227 ASP A C 1
ATOM 1824 O O . ASP A 1 227 ? 10.181 3.310 -15.836 1.00 91.50 227 ASP A O 1
ATOM 1828 N N . LEU A 1 228 ? 12.019 2.028 -15.910 1.00 88.69 228 LEU A N 1
ATOM 1829 C CA . LEU A 1 228 ? 12.022 1.741 -14.468 1.00 88.69 228 LEU A CA 1
ATOM 1830 C C . LEU A 1 228 ? 12.306 2.972 -13.598 1.00 88.69 228 LEU A C 1
ATOM 1832 O O . LEU A 1 228 ? 11.626 3.186 -12.592 1.00 88.69 228 LEU A O 1
ATOM 1836 N N . CYS A 1 229 ? 13.284 3.797 -13.971 1.00 89.88 229 CYS A N 1
ATOM 1837 C CA . CYS A 1 229 ? 13.560 5.050 -13.270 1.00 89.88 229 CYS A CA 1
ATOM 1838 C C . CYS A 1 229 ? 12.349 5.981 -13.324 1.00 89.88 229 CYS A C 1
ATOM 1840 O O . CYS A 1 229 ? 11.959 6.554 -12.309 1.00 89.88 229 CYS A O 1
ATOM 1842 N N . LEU A 1 230 ? 11.710 6.088 -14.490 1.00 91.62 230 LEU A N 1
ATOM 1843 C CA . LEU A 1 230 ? 10.504 6.884 -14.658 1.00 91.62 230 LEU A CA 1
ATOM 1844 C C . LEU A 1 230 ? 9.347 6.349 -13.802 1.00 91.62 230 LEU A C 1
ATOM 1846 O O . LEU A 1 230 ? 8.599 7.148 -13.237 1.00 91.62 230 LEU A O 1
ATOM 1850 N N . LEU A 1 231 ? 9.190 5.029 -13.678 1.00 91.56 231 LEU A N 1
ATOM 1851 C CA . LEU A 1 231 ? 8.190 4.420 -12.800 1.00 91.56 231 LEU A CA 1
ATOM 1852 C C . LEU A 1 231 ? 8.402 4.834 -11.333 1.00 91.56 231 LEU A C 1
ATOM 1854 O O . LEU A 1 231 ? 7.462 5.325 -10.708 1.00 91.56 231 LEU A O 1
ATOM 1858 N N . LEU A 1 232 ? 9.626 4.705 -10.808 1.00 89.44 232 LEU A N 1
ATOM 1859 C CA . LEU A 1 232 ? 9.946 5.069 -9.420 1.00 89.44 232 LEU A CA 1
ATOM 1860 C C . LEU A 1 232 ? 9.810 6.572 -9.150 1.00 89.44 232 LEU A C 1
ATOM 1862 O O . LEU A 1 232 ? 9.186 6.964 -8.166 1.00 89.44 232 LEU A O 1
ATOM 1866 N N . LEU A 1 233 ? 10.324 7.420 -10.045 1.00 89.94 233 LEU A N 1
ATOM 1867 C CA . LEU A 1 233 ? 10.205 8.877 -9.918 1.00 89.94 233 LEU A CA 1
ATOM 1868 C C . LEU A 1 233 ? 8.738 9.323 -9.931 1.00 89.94 233 LEU A C 1
ATOM 1870 O O . LEU A 1 233 ? 8.336 10.206 -9.173 1.00 89.94 233 LEU A O 1
ATOM 1874 N N . ASN A 1 234 ? 7.903 8.685 -10.758 1.00 91.44 234 ASN A N 1
ATOM 1875 C CA . ASN A 1 234 ? 6.469 8.942 -10.732 1.00 91.44 234 ASN A CA 1
ATOM 1876 C C . ASN A 1 234 ? 5.823 8.484 -9.423 1.00 91.44 234 ASN A C 1
ATOM 1878 O O . ASN A 1 234 ? 5.028 9.244 -8.877 1.00 91.44 234 ASN A O 1
ATOM 1882 N N . ALA A 1 235 ? 6.174 7.302 -8.906 1.00 88.50 235 ALA A N 1
ATOM 1883 C CA . ALA A 1 235 ? 5.656 6.798 -7.634 1.00 88.50 235 ALA A CA 1
ATOM 1884 C C . ALA A 1 235 ? 5.977 7.742 -6.460 1.00 88.50 235 ALA A C 1
ATOM 1886 O O . ALA A 1 235 ? 5.105 8.028 -5.633 1.00 88.50 235 ALA A O 1
ATOM 1887 N N . GLN A 1 236 ? 7.192 8.295 -6.425 1.00 85.44 236 GLN A N 1
ATOM 1888 C CA . GLN A 1 236 ? 7.584 9.319 -5.455 1.00 85.44 236 GLN A CA 1
ATOM 1889 C C . GLN A 1 236 ? 6.777 10.612 -5.628 1.00 85.44 236 GLN A C 1
ATOM 1891 O O . GLN A 1 236 ? 6.235 11.141 -4.658 1.00 85.44 236 GLN A O 1
ATOM 1896 N N . ARG A 1 237 ? 6.640 11.111 -6.863 1.00 86.31 237 ARG A N 1
ATOM 1897 C CA . ARG A 1 237 ? 5.839 12.311 -7.150 1.00 86.31 237 ARG A CA 1
ATOM 1898 C C . ARG A 1 237 ? 4.367 12.130 -6.769 1.00 86.31 237 ARG A C 1
ATOM 1900 O O . ARG A 1 237 ? 3.742 13.069 -6.279 1.00 86.31 237 ARG A O 1
ATOM 1907 N N . GLY A 1 238 ? 3.812 10.938 -6.990 1.00 84.19 238 GLY A N 1
ATOM 1908 C CA . GLY A 1 238 ? 2.457 10.571 -6.581 1.00 84.19 238 GLY A CA 1
ATOM 1909 C C . GLY A 1 238 ? 2.272 10.669 -5.067 1.00 84.19 238 GLY A C 1
ATOM 1910 O O . GLY A 1 238 ? 1.350 11.350 -4.614 1.00 84.19 238 GLY A O 1
ATOM 1911 N N . LEU A 1 239 ? 3.210 10.091 -4.307 1.00 82.06 239 LEU A N 1
ATOM 1912 C CA . LEU A 1 239 ? 3.244 10.183 -2.845 1.00 82.06 239 LEU A CA 1
ATOM 1913 C C . LEU A 1 239 ? 3.305 11.640 -2.372 1.00 82.06 239 LEU A C 1
ATOM 1915 O O . LEU A 1 239 ? 2.502 12.034 -1.529 1.00 82.06 239 LEU A O 1
ATOM 1919 N N . HIS A 1 240 ? 4.207 12.445 -2.943 1.00 81.81 240 HIS A N 1
ATOM 1920 C CA . HIS A 1 240 ? 4.340 13.862 -2.597 1.00 81.81 240 HIS A CA 1
ATOM 1921 C C . HIS A 1 240 ? 3.048 14.636 -2.866 1.00 81.81 240 HIS A C 1
ATOM 1923 O O . HIS A 1 240 ? 2.532 15.305 -1.976 1.00 81.81 240 HIS A O 1
ATOM 1929 N N . THR A 1 241 ? 2.482 14.488 -4.068 1.00 83.62 241 THR A N 1
ATOM 1930 C CA . THR A 1 241 ? 1.252 15.184 -4.474 1.00 83.62 241 THR A CA 1
ATOM 1931 C C . THR A 1 241 ? 0.108 14.884 -3.511 1.00 83.62 241 THR A C 1
ATOM 1933 O O . THR A 1 241 ? -0.573 15.801 -3.060 1.00 83.62 241 THR A O 1
ATOM 1936 N N . TYR A 1 242 ? -0.102 13.611 -3.170 1.00 78.06 242 TYR A N 1
ATOM 1937 C CA . TYR A 1 242 ? -1.170 13.261 -2.244 1.00 78.06 242 TYR A CA 1
ATOM 1938 C C . TYR A 1 242 ? -0.894 13.762 -0.833 1.00 78.06 242 TYR A C 1
ATOM 1940 O O . TYR A 1 242 ? -1.798 14.277 -0.184 1.00 78.06 242 TYR A O 1
ATOM 1948 N N . TYR A 1 243 ? 0.339 13.616 -0.351 1.00 77.44 243 TYR A N 1
ATOM 1949 C CA . TYR A 1 243 ? 0.693 14.078 0.980 1.00 77.44 243 TYR A CA 1
ATOM 1950 C C . TYR A 1 243 ? 0.428 15.587 1.123 1.00 77.44 243 TYR A C 1
ATOM 1952 O O . TYR A 1 243 ? -0.198 16.016 2.085 1.00 77.44 243 TYR A O 1
ATOM 1960 N N . THR A 1 244 ? 0.772 16.386 0.108 1.00 80.56 244 THR A N 1
ATOM 1961 C CA . THR A 1 244 ? 0.402 17.808 0.053 1.00 80.56 244 THR A CA 1
ATOM 1962 C C . THR A 1 244 ? -1.114 18.025 0.097 1.00 80.56 244 THR A C 1
ATOM 1964 O O . THR A 1 244 ? -1.572 18.931 0.787 1.00 80.56 244 THR A O 1
ATOM 1967 N N . LEU A 1 245 ? -1.905 17.214 -0.616 1.00 83.12 245 LEU A N 1
ATOM 1968 C CA . LEU A 1 245 ? -3.368 17.326 -0.616 1.00 83.12 245 LEU A CA 1
ATOM 1969 C C . LEU A 1 245 ? -3.974 16.992 0.750 1.00 83.12 245 LEU A C 1
ATOM 1971 O O . LEU A 1 245 ? -4.741 17.793 1.275 1.00 83.12 245 LEU A O 1
ATOM 1975 N N . ILE A 1 246 ? -3.613 15.854 1.348 1.00 75.94 246 ILE A N 1
ATOM 1976 C CA . ILE A 1 246 ? -4.208 15.436 2.621 1.00 75.94 246 ILE A CA 1
ATOM 1977 C C . ILE A 1 246 ? -3.783 16.335 3.778 1.00 75.94 246 ILE A C 1
ATOM 1979 O O . ILE A 1 246 ? -4.585 16.576 4.666 1.00 75.94 246 ILE A O 1
ATOM 1983 N N . MET A 1 247 ? -2.572 16.897 3.751 1.00 75.75 247 MET A N 1
ATOM 1984 C CA . MET A 1 247 ? -2.144 17.872 4.759 1.00 75.75 247 MET A CA 1
ATOM 1985 C C . MET A 1 247 ? -2.956 19.171 4.703 1.00 75.75 247 MET A C 1
ATOM 1987 O O . MET A 1 247 ? -3.054 19.866 5.712 1.00 75.75 247 MET A O 1
ATOM 1991 N N . ASN A 1 248 ? -3.561 19.499 3.555 1.00 80.75 248 ASN A N 1
ATOM 1992 C CA . ASN A 1 248 ? -4.506 20.614 3.470 1.00 80.75 248 ASN A CA 1
ATOM 1993 C C . ASN A 1 248 ? -5.875 20.257 4.069 1.00 80.75 248 ASN A C 1
ATOM 1995 O O . ASN A 1 248 ? -6.544 21.136 4.604 1.00 80.75 248 ASN A O 1
ATOM 1999 N N . GLU A 1 249 ? -6.302 18.995 3.967 1.00 79.44 249 GLU A N 1
ATOM 2000 C CA . GLU A 1 249 ? -7.592 18.530 4.499 1.00 79.44 249 GLU A CA 1
ATOM 2001 C C . GLU A 1 249 ? -7.522 18.171 5.992 1.00 79.44 249 GLU A C 1
ATOM 2003 O O . GLU A 1 249 ? -8.485 18.388 6.724 1.00 79.44 249 GLU A O 1
ATOM 2008 N N . ILE A 1 250 ? -6.382 17.646 6.450 1.00 77.81 250 ILE A N 1
ATOM 2009 C CA . ILE A 1 250 ? -6.140 17.149 7.809 1.00 77.81 250 ILE A CA 1
ATOM 2010 C C . ILE A 1 250 ? -4.762 17.650 8.284 1.00 77.81 250 ILE A C 1
ATOM 2012 O O . ILE A 1 250 ? -3.780 16.902 8.282 1.00 77.81 250 ILE A O 1
ATOM 2016 N N . PRO A 1 251 ? -4.658 18.927 8.695 1.00 76.50 251 PRO A N 1
ATOM 2017 C CA . PRO A 1 251 ? -3.382 19.547 9.063 1.00 76.50 251 PRO A CA 1
ATOM 2018 C C . PRO A 1 251 ? -2.748 18.958 10.331 1.00 76.50 251 PRO A C 1
ATOM 2020 O O . PRO A 1 251 ? -1.550 19.136 10.549 1.00 76.50 251 PRO A O 1
ATOM 2023 N N . ASP A 1 252 ? -3.534 18.250 11.145 1.00 71.44 252 ASP A N 1
ATOM 2024 C CA . ASP A 1 252 ? -3.088 17.609 12.387 1.00 71.44 252 ASP A CA 1
ATOM 2025 C C . ASP A 1 252 ? -2.315 16.297 12.151 1.00 71.44 252 ASP A C 1
ATOM 2027 O O . ASP A 1 252 ? -1.757 15.729 13.095 1.00 71.44 252 ASP A O 1
ATOM 2031 N N . LEU A 1 253 ? -2.257 15.804 10.905 1.00 67.56 253 LEU A N 1
ATOM 2032 C CA . LEU A 1 253 ? -1.429 14.649 10.564 1.00 67.56 253 LEU A CA 1
ATOM 2033 C C . LEU A 1 253 ? 0.067 14.968 10.777 1.00 67.56 253 LEU A C 1
ATOM 2035 O O . LEU A 1 253 ? 0.518 16.084 10.501 1.00 67.56 253 LEU A O 1
ATOM 2039 N N . PRO A 1 254 ? 0.881 14.001 11.244 1.00 65.88 254 PRO A N 1
ATOM 2040 C CA . PRO A 1 254 ? 2.308 14.224 11.458 1.00 65.88 254 PRO A CA 1
ATOM 2041 C C . PRO A 1 254 ? 3.011 14.656 10.172 1.00 65.88 254 PRO A C 1
ATOM 2043 O O . PRO A 1 254 ? 2.940 13.938 9.178 1.00 65.88 254 PRO A O 1
ATOM 2046 N N . GLN A 1 255 ? 3.718 15.794 10.208 1.00 63.12 255 GLN A N 1
ATOM 2047 C CA . GLN A 1 255 ? 4.426 16.355 9.052 1.00 63.12 255 GLN A CA 1
ATOM 2048 C C . GLN A 1 255 ? 5.598 15.470 8.599 1.00 63.12 255 GLN A C 1
ATOM 2050 O O . GLN A 1 255 ? 6.595 15.316 9.306 1.00 63.12 255 GLN A O 1
ATOM 2055 N N . LEU A 1 256 ? 5.515 14.961 7.373 1.00 64.56 256 LEU A N 1
ATOM 2056 C CA . LEU A 1 256 ? 6.563 14.241 6.671 1.00 64.56 256 LEU A CA 1
ATOM 2057 C C . LEU A 1 256 ? 7.259 15.224 5.727 1.00 64.56 256 LEU A C 1
ATOM 2059 O O . LEU A 1 256 ? 6.646 15.773 4.811 1.00 64.56 256 LEU A O 1
ATOM 2063 N N . LYS A 1 257 ? 8.553 15.464 5.947 1.00 66.12 257 LYS A N 1
ATOM 2064 C CA . LYS A 1 257 ? 9.365 16.280 5.037 1.00 66.12 257 LYS A CA 1
ATOM 2065 C C . LYS A 1 257 ? 9.784 15.430 3.845 1.00 66.12 257 LYS A C 1
ATOM 2067 O O . LYS A 1 257 ? 10.818 14.774 3.902 1.00 66.12 257 LYS A O 1
ATOM 2072 N N . LEU A 1 258 ? 8.965 15.423 2.801 1.00 69.75 258 LEU A N 1
ATOM 2073 C CA . LEU A 1 258 ? 9.310 14.811 1.521 1.00 69.75 258 LEU A CA 1
ATOM 2074 C C . LEU A 1 258 ? 10.190 15.770 0.713 1.00 69.75 258 LEU A C 1
ATOM 2076 O O . LEU A 1 258 ? 9.868 16.949 0.593 1.00 69.75 258 LEU A O 1
ATOM 2080 N N . GLU A 1 259 ? 11.295 15.267 0.164 1.00 73.50 259 GLU A N 1
ATOM 2081 C CA . GLU A 1 259 ? 12.095 16.023 -0.801 1.00 73.50 259 GLU A CA 1
ATOM 2082 C C . GLU A 1 259 ? 11.385 16.023 -2.161 1.00 73.50 259 GLU A C 1
ATOM 2084 O O . GLU A 1 259 ? 11.014 14.965 -2.685 1.00 73.50 259 GLU A O 1
ATOM 2089 N N . GLU A 1 260 ? 11.175 17.214 -2.723 1.00 75.75 260 GLU A N 1
ATOM 2090 C CA . GLU A 1 260 ? 10.612 17.371 -4.059 1.00 75.75 260 GLU A CA 1
ATOM 2091 C C . GLU A 1 260 ? 11.721 17.182 -5.097 1.00 75.75 260 GLU A C 1
ATOM 2093 O O . GLU A 1 260 ? 12.655 17.978 -5.186 1.00 75.75 260 GLU A O 1
ATOM 2098 N N . LEU A 1 261 ? 11.613 16.112 -5.884 1.00 81.88 261 LEU A N 1
ATOM 2099 C CA . LEU A 1 261 ? 12.537 15.829 -6.977 1.00 81.88 261 LEU A CA 1
ATOM 2100 C C . LEU A 1 261 ? 11.894 16.159 -8.324 1.00 81.88 261 LEU A C 1
ATOM 2102 O O . LEU A 1 261 ? 10.781 15.719 -8.633 1.00 81.88 261 LEU A O 1
ATOM 2106 N N . SER A 1 262 ? 12.632 16.884 -9.163 1.00 87.94 262 SER A N 1
ATOM 2107 C CA . SER A 1 262 ? 12.270 17.081 -10.564 1.00 87.94 262 SER A CA 1
ATOM 2108 C C . SER A 1 262 ? 12.458 15.776 -11.333 1.00 87.94 262 SER A C 1
ATOM 2110 O O . SER A 1 262 ? 13.577 15.312 -11.549 1.00 87.94 262 SER A O 1
ATOM 2112 N N . VAL A 1 263 ? 11.348 15.187 -11.788 1.00 87.69 263 VAL A N 1
ATOM 2113 C CA . VAL A 1 263 ? 11.363 13.925 -12.545 1.00 87.69 263 VAL A CA 1
ATOM 2114 C C . VAL A 1 263 ? 12.273 14.023 -13.773 1.00 87.69 263 VAL A C 1
ATOM 2116 O O . VAL A 1 263 ? 13.004 13.082 -14.063 1.00 87.69 263 VAL A O 1
ATOM 2119 N N . GLU A 1 264 ? 12.244 15.144 -14.495 1.00 90.81 264 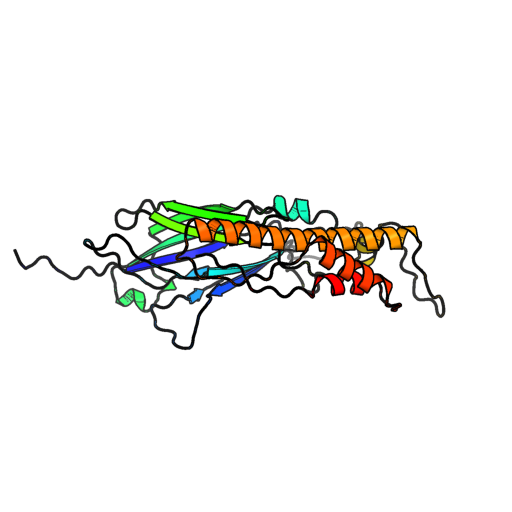GLU A N 1
ATOM 2120 C CA . GLU A 1 264 ? 13.010 15.322 -15.733 1.00 90.81 264 GLU A CA 1
ATOM 2121 C C . GLU A 1 264 ? 14.515 15.468 -15.475 1.00 90.81 264 GLU A C 1
ATOM 2123 O O . GLU A 1 264 ? 15.321 14.795 -16.124 1.00 90.81 264 GLU A O 1
ATOM 2128 N N . GLU A 1 265 ? 14.898 16.293 -14.498 1.00 90.31 265 GLU A N 1
ATOM 2129 C CA . GLU A 1 265 ? 16.303 16.527 -14.146 1.00 90.31 265 GLU A CA 1
ATOM 2130 C C . GLU A 1 265 ? 16.927 15.269 -13.537 1.00 90.31 265 GLU A C 1
ATOM 2132 O O . GLU A 1 265 ? 17.997 14.833 -13.969 1.00 90.31 265 GLU A O 1
ATOM 2137 N N . THR A 1 266 ? 16.230 14.623 -12.594 1.00 89.25 266 THR A N 1
ATOM 2138 C CA . THR A 1 266 ? 16.710 13.388 -11.964 1.00 89.25 266 THR A CA 1
ATOM 2139 C C . THR A 1 266 ? 16.809 12.246 -12.976 1.00 89.25 266 THR A C 1
ATOM 2141 O O . THR A 1 266 ? 17.808 11.528 -12.990 1.00 89.25 266 THR A O 1
ATOM 2144 N N . LEU A 1 267 ? 15.830 12.089 -13.877 1.00 89.88 267 LEU A N 1
ATOM 2145 C CA . LEU A 1 267 ? 15.901 11.066 -14.925 1.00 89.88 267 LEU A CA 1
ATOM 2146 C C . LEU A 1 267 ? 17.075 11.309 -15.879 1.00 89.88 267 LEU A C 1
ATOM 2148 O O . LEU A 1 267 ? 17.772 10.360 -16.244 1.00 89.88 267 LEU A O 1
ATOM 2152 N N . SER A 1 268 ? 17.305 12.565 -16.268 1.00 89.44 268 SER A N 1
ATOM 2153 C CA . SER A 1 268 ? 18.424 12.944 -17.136 1.00 89.44 268 SER A CA 1
ATOM 2154 C C . SER A 1 268 ? 19.764 12.612 -16.480 1.00 89.44 268 SER A C 1
ATOM 2156 O O . SER A 1 268 ? 20.613 11.985 -17.114 1.00 89.44 268 SER A O 1
ATOM 2158 N N . GLN A 1 269 ? 19.917 12.932 -15.192 1.00 88.31 269 GLN A N 1
ATOM 2159 C CA . GLN A 1 269 ? 21.107 12.600 -14.410 1.00 88.31 269 GLN A CA 1
ATOM 2160 C C . GLN A 1 269 ? 21.349 11.083 -14.344 1.00 88.31 269 GLN A C 1
ATOM 2162 O O . GLN A 1 269 ? 22.446 10.624 -14.663 1.00 88.31 269 GLN A O 1
ATOM 2167 N N . LEU A 1 270 ? 20.320 10.291 -14.021 1.00 85.88 270 LEU A N 1
ATOM 2168 C CA . LEU A 1 270 ? 20.417 8.825 -13.962 1.00 85.88 270 LEU A CA 1
ATOM 2169 C C . LEU A 1 270 ? 20.795 8.214 -15.323 1.00 85.88 270 LEU A C 1
ATOM 2171 O O . LEU A 1 270 ? 21.598 7.281 -15.394 1.00 85.88 270 LEU A O 1
ATOM 2175 N N . CYS A 1 271 ? 20.256 8.760 -16.417 1.00 86.50 271 CYS A N 1
ATOM 2176 C CA . CYS A 1 271 ? 20.599 8.331 -17.772 1.00 86.50 271 CYS A CA 1
ATOM 2177 C C . CYS A 1 271 ? 22.049 8.685 -18.144 1.00 86.50 271 CYS A C 1
ATOM 2179 O O . CYS A 1 271 ? 22.727 7.877 -18.781 1.00 86.50 271 CYS A O 1
ATOM 2181 N N . MET A 1 272 ? 22.539 9.869 -17.757 1.00 85.00 272 MET A N 1
ATOM 2182 C CA . MET A 1 272 ? 23.927 10.280 -18.004 1.00 85.00 272 MET A CA 1
ATOM 2183 C C . MET A 1 272 ? 24.916 9.423 -17.223 1.00 85.00 272 MET A C 1
ATOM 2185 O O . MET A 1 272 ? 25.919 8.984 -17.785 1.00 85.00 272 MET A O 1
ATOM 2189 N N . GLU A 1 273 ? 24.632 9.141 -15.950 1.00 81.44 273 GLU A N 1
ATOM 2190 C CA . GLU A 1 273 ? 25.502 8.314 -15.117 1.00 81.44 273 GLU A CA 1
ATOM 2191 C C . GLU A 1 273 ? 25.771 6.970 -15.783 1.00 81.44 273 GLU A C 1
ATOM 2193 O O . GLU A 1 273 ? 26.932 6.572 -15.881 1.00 81.44 273 GLU A O 1
ATOM 2198 N N . LEU A 1 274 ? 24.750 6.317 -16.348 1.00 76.50 274 LEU A N 1
ATOM 2199 C CA . LEU A 1 274 ? 24.908 5.064 -17.090 1.00 76.50 274 LEU A CA 1
ATOM 2200 C C . LEU A 1 274 ? 25.875 5.146 -18.277 1.00 76.50 274 LEU A C 1
ATOM 2202 O O . LEU A 1 274 ? 26.548 4.156 -18.559 1.00 76.50 274 LEU A O 1
ATOM 2206 N N . GLN A 1 275 ? 26.015 6.291 -18.940 1.00 70.62 275 GLN A N 1
ATOM 2207 C CA . GLN A 1 275 ? 26.876 6.423 -20.121 1.00 70.62 275 GLN A CA 1
ATOM 2208 C C . GLN A 1 275 ? 28.372 6.548 -19.773 1.00 70.62 275 GLN A C 1
ATOM 2210 O O . GLN A 1 275 ? 29.219 6.257 -20.611 1.00 70.62 275 GLN A O 1
ATOM 2215 N N . VAL A 1 276 ? 28.719 6.934 -18.537 1.00 64.00 276 VAL A N 1
ATOM 2216 C CA . VAL A 1 276 ? 30.089 7.363 -18.177 1.00 64.00 276 VAL A CA 1
ATOM 2217 C C . VAL A 1 276 ? 31.046 6.224 -17.773 1.00 64.00 276 VAL A C 1
ATOM 2219 O O . VAL A 1 276 ? 32.257 6.420 -17.825 1.00 64.00 276 VAL A O 1
ATOM 2222 N N . PHE A 1 277 ? 30.574 5.020 -17.412 1.00 51.75 277 PHE A N 1
ATOM 2223 C CA . PHE A 1 277 ? 31.470 3.957 -16.908 1.00 51.75 277 PHE A CA 1
ATOM 2224 C C . PHE A 1 277 ? 31.494 2.685 -17.782 1.00 51.75 277 PHE A C 1
ATOM 2226 O O . PHE A 1 277 ? 30.509 1.939 -17.808 1.00 51.75 277 PHE A O 1
ATOM 2233 N N . PRO A 1 278 ? 32.633 2.362 -18.421 1.00 52.34 278 PRO A N 1
ATOM 2234 C CA . PRO A 1 278 ? 32.849 1.063 -19.049 1.00 52.34 278 PRO A CA 1
ATOM 2235 C C . PRO A 1 278 ? 33.245 0.032 -17.975 1.00 52.34 278 PRO A C 1
ATOM 2237 O O . PRO A 1 278 ? 34.350 0.085 -17.441 1.00 52.34 278 PRO A O 1
ATOM 2240 N N . SER A 1 279 ? 32.352 -0.898 -17.613 1.00 48.62 279 SER A N 1
ATOM 2241 C CA . SER A 1 279 ? 32.654 -1.999 -16.678 1.00 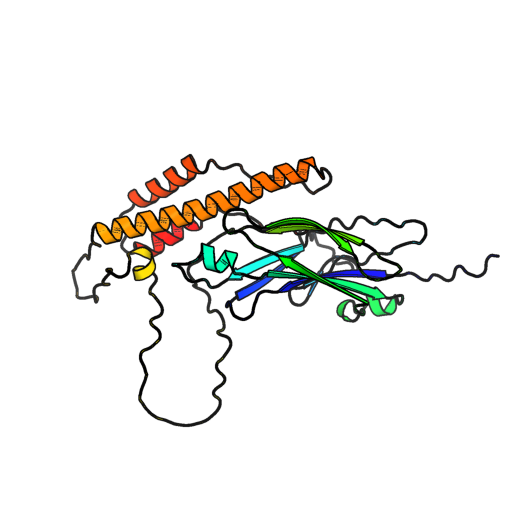48.62 279 SER A CA 1
ATOM 2242 C C . SER A 1 279 ? 32.253 -3.371 -17.234 1.00 48.62 279 SER A C 1
ATOM 2244 O O . SER A 1 279 ? 31.441 -3.475 -18.151 1.00 48.62 279 SER A O 1
ATOM 2246 N N . SER A 1 280 ? 32.840 -4.432 -16.670 1.00 48.22 280 SER A N 1
ATOM 2247 C CA . SER A 1 280 ? 32.752 -5.824 -17.140 1.00 48.22 280 SER A CA 1
ATOM 2248 C C . SER A 1 280 ? 31.423 -6.544 -16.856 1.00 48.22 280 SER A C 1
ATOM 2250 O O . SER A 1 280 ? 31.241 -7.661 -17.329 1.00 48.22 280 SER A O 1
ATOM 2252 N N . GLU A 1 281 ? 30.487 -5.933 -16.117 1.00 56.06 281 GLU A N 1
ATOM 2253 C CA . GLU A 1 281 ? 29.169 -6.516 -15.794 1.00 56.06 281 GLU A CA 1
ATOM 2254 C C . GLU A 1 281 ? 28.029 -5.495 -15.983 1.00 56.06 281 GLU A C 1
ATOM 2256 O O . GLU A 1 281 ? 27.544 -4.885 -15.024 1.00 56.06 281 GLU A O 1
ATOM 2261 N N . PRO A 1 282 ? 27.575 -5.279 -17.228 1.00 60.31 282 PRO A N 1
ATOM 2262 C CA . PRO A 1 282 ? 26.657 -4.189 -17.534 1.00 60.31 282 PRO A CA 1
ATOM 2263 C C . PRO A 1 282 ? 25.243 -4.394 -16.946 1.00 60.31 282 PRO A C 1
ATOM 2265 O O . PRO A 1 282 ? 24.643 -3.418 -16.507 1.00 60.31 282 PRO A O 1
ATOM 2268 N N . ALA A 1 283 ? 24.734 -5.630 -16.808 1.00 57.34 283 ALA A N 1
ATOM 2269 C CA . ALA A 1 283 ? 23.394 -5.896 -16.247 1.00 57.34 283 ALA A CA 1
ATOM 2270 C C . ALA A 1 283 ? 23.242 -5.471 -14.773 1.00 57.34 283 ALA A C 1
ATOM 2272 O O . ALA A 1 283 ? 22.241 -4.861 -14.396 1.00 57.34 283 ALA A O 1
ATOM 2273 N N . HIS A 1 284 ? 24.245 -5.749 -13.934 1.00 59.81 284 HIS A N 1
ATOM 2274 C CA . HIS A 1 284 ? 24.203 -5.406 -12.509 1.00 59.81 284 HIS A CA 1
ATOM 2275 C C . HIS A 1 284 ? 24.204 -3.882 -12.285 1.00 59.81 284 HIS A C 1
ATOM 2277 O O . HIS A 1 284 ? 23.620 -3.378 -11.325 1.00 59.81 284 HIS A O 1
ATOM 2283 N N . ARG A 1 285 ? 24.806 -3.122 -13.208 1.00 62.62 285 ARG A N 1
ATOM 2284 C CA . ARG A 1 285 ? 24.863 -1.659 -13.155 1.00 62.62 285 ARG A CA 1
ATOM 2285 C C . ARG A 1 285 ? 23.512 -0.992 -13.404 1.00 62.62 285 ARG A C 1
ATOM 2287 O O . ARG A 1 285 ? 23.169 -0.063 -12.673 1.00 62.62 285 ARG A O 1
ATOM 2294 N N . PHE A 1 286 ? 22.754 -1.481 -14.388 1.00 56.94 286 PHE A N 1
ATOM 2295 C CA . PHE A 1 286 ? 21.397 -0.994 -14.648 1.00 56.94 286 PHE A CA 1
ATOM 2296 C C . PHE A 1 286 ? 20.522 -1.133 -13.397 1.00 56.94 286 PHE A C 1
ATOM 2298 O O . PHE A 1 286 ? 19.812 -0.204 -13.042 1.00 56.94 286 PHE A O 1
ATOM 2305 N N . PHE A 1 287 ? 20.669 -2.222 -12.643 1.00 52.81 287 PHE A N 1
ATOM 2306 C CA . PHE A 1 287 ? 19.996 -2.373 -11.353 1.00 52.81 287 PHE A CA 1
ATOM 2307 C C . PHE A 1 287 ? 20.576 -1.470 -10.253 1.00 52.81 287 PHE A C 1
ATOM 2309 O O . PHE A 1 287 ? 19.817 -0.845 -9.522 1.00 52.81 287 PHE A O 1
ATOM 2316 N N . LYS A 1 288 ? 21.904 -1.330 -10.132 1.00 47.62 288 LYS A N 1
ATOM 2317 C CA . LYS A 1 288 ? 22.529 -0.507 -9.077 1.00 47.62 288 LYS A CA 1
ATOM 2318 C C . LYS A 1 288 ? 22.130 0.976 -9.134 1.00 47.62 288 LYS A C 1
ATOM 2320 O O . LYS A 1 288 ? 21.924 1.575 -8.084 1.00 47.62 288 LYS A O 1
ATOM 2325 N N . SER A 1 289 ? 21.974 1.536 -10.336 1.00 37.25 289 SER A N 1
ATOM 2326 C CA . SER A 1 289 ? 21.513 2.920 -10.552 1.00 37.25 289 SER A CA 1
ATOM 2327 C C . SER A 1 289 ? 20.075 3.162 -10.055 1.00 37.25 289 SER A C 1
ATOM 2329 O O . SER A 1 289 ? 19.746 4.272 -9.651 1.00 37.25 289 SER A O 1
ATOM 2331 N N . ILE A 1 290 ? 19.237 2.121 -10.001 1.00 41.19 290 ILE A N 1
ATOM 2332 C CA . ILE A 1 290 ? 17.838 2.195 -9.549 1.00 41.19 290 ILE A CA 1
ATOM 2333 C C . ILE A 1 290 ? 17.737 2.282 -8.006 1.00 41.19 290 ILE A C 1
ATOM 2335 O O . ILE A 1 290 ? 16.745 2.782 -7.483 1.00 41.19 290 ILE A O 1
ATOM 2339 N N . PHE A 1 291 ? 18.761 1.847 -7.252 1.00 33.47 291 PHE A N 1
ATOM 2340 C CA . PHE A 1 291 ? 18.699 1.706 -5.781 1.00 33.47 291 PHE A CA 1
ATOM 2341 C C . PHE A 1 291 ? 19.139 2.907 -4.956 1.00 33.47 291 PHE A C 1
ATOM 2343 O O . PHE A 1 291 ? 19.066 2.844 -3.728 1.00 33.47 291 PHE A O 1
ATOM 2350 N N . GLN A 1 292 ? 19.635 3.974 -5.574 1.00 25.33 292 GLN A N 1
ATOM 2351 C CA . GLN A 1 292 ? 20.235 5.065 -4.806 1.00 25.33 292 GLN A CA 1
ATOM 2352 C C . GLN A 1 292 ? 19.219 6.049 -4.206 1.00 25.33 292 GLN A C 1
ATOM 2354 O O . GLN A 1 292 ? 19.615 6.961 -3.487 1.00 25.33 292 GLN A O 1
ATOM 2359 N N . VAL A 1 293 ? 17.917 5.827 -4.408 1.00 23.33 293 VAL A N 1
ATOM 2360 C CA . VAL A 1 293 ? 16.852 6.610 -3.770 1.00 23.33 293 VAL A CA 1
ATOM 2361 C C . VAL A 1 293 ? 16.473 5.942 -2.443 1.00 23.33 293 VAL A C 1
ATOM 2363 O O . VAL A 1 293 ? 15.707 4.982 -2.399 1.00 23.33 293 VAL A O 1
ATOM 2366 N N . HIS A 1 294 ? 17.074 6.405 -1.345 1.00 23.22 294 HIS A N 1
ATOM 2367 C CA . HIS A 1 294 ? 16.608 6.078 0.005 1.00 23.22 294 HIS A CA 1
ATOM 2368 C C . HIS A 1 294 ? 15.241 6.727 0.230 1.00 23.22 294 HIS A C 1
ATOM 2370 O O . HIS A 1 294 ? 15.118 7.941 0.089 1.00 23.22 294 HIS A O 1
ATOM 2376 N N . TRP A 1 295 ? 14.238 5.947 0.636 1.00 27.30 295 TRP A N 1
ATOM 2377 C CA . TRP A 1 295 ? 13.061 6.529 1.271 1.00 27.30 295 TRP A CA 1
ATOM 2378 C C . TRP A 1 295 ? 12.473 5.617 2.352 1.00 27.30 295 TRP A C 1
ATOM 2380 O O . TRP A 1 295 ? 12.212 4.433 2.115 1.00 27.30 295 TRP A O 1
ATOM 2390 N N . ASP A 1 296 ? 12.295 6.201 3.538 1.00 28.64 296 ASP A N 1
ATOM 2391 C CA . ASP A 1 296 ? 11.689 5.588 4.716 1.00 28.64 296 ASP A CA 1
ATOM 2392 C C . ASP A 1 296 ? 10.153 5.608 4.636 1.00 28.64 296 ASP A C 1
ATOM 2394 O O . ASP A 1 296 ? 9.524 6.500 4.074 1.00 28.64 296 ASP A O 1
ATOM 2398 N N . SER A 1 297 ? 9.574 4.538 5.172 1.00 28.88 297 SER A N 1
ATOM 2399 C CA . SER A 1 297 ? 8.212 4.029 4.972 1.00 28.88 297 SER A CA 1
ATOM 2400 C C . SER A 1 297 ? 7.068 5.061 5.056 1.00 28.88 297 SER A C 1
ATOM 2402 O O . SER A 1 297 ? 7.078 5.913 5.943 1.00 28.88 297 SER A O 1
ATOM 2404 N N . PRO A 1 298 ? 6.013 4.943 4.222 1.00 36.38 298 PRO A N 1
ATOM 2405 C CA . PRO A 1 298 ? 4.747 5.606 4.493 1.00 36.38 298 PRO A CA 1
ATOM 2406 C C . PRO A 1 298 ? 4.020 4.910 5.655 1.00 36.38 298 PRO A C 1
ATOM 2408 O O . PRO A 1 298 ? 3.862 3.688 5.687 1.00 36.38 298 PRO A O 1
ATOM 2411 N N . ALA A 1 299 ? 3.596 5.732 6.605 1.00 34.38 299 ALA A N 1
ATOM 2412 C CA . ALA A 1 299 ? 2.781 5.381 7.752 1.00 34.38 299 ALA A CA 1
ATOM 2413 C C . ALA A 1 299 ? 1.318 5.129 7.359 1.00 34.38 299 ALA A C 1
ATOM 2415 O O . ALA A 1 299 ? 0.757 5.864 6.546 1.00 34.38 299 ALA A O 1
ATOM 2416 N N . ILE A 1 300 ? 0.674 4.151 7.996 1.00 36.47 300 ILE A N 1
ATOM 2417 C CA . ILE A 1 300 ? -0.781 4.139 8.181 1.00 36.47 300 ILE A CA 1
ATOM 2418 C C . ILE A 1 300 ? -1.061 4.884 9.486 1.00 36.47 300 ILE A C 1
ATOM 2420 O O . ILE A 1 300 ? -0.509 4.492 10.515 1.00 36.47 300 ILE A O 1
ATOM 2424 N N . HIS A 1 301 ? -1.860 5.948 9.423 1.00 36.91 301 HIS A N 1
ATOM 2425 C CA . HIS A 1 301 ? -2.261 6.778 10.564 1.00 36.91 301 HIS A CA 1
ATOM 2426 C C . HIS A 1 301 ? -3.735 6.579 10.907 1.00 36.91 301 HIS A C 1
ATOM 2428 O O . HIS A 1 301 ? -4.542 6.455 9.956 1.00 36.91 301 HIS A O 1
#

Sequence (301 aa):
AEYLQERFWMYYQIRAGLKIPSRIPHRLFATIAGQTGDSSLCSACVHENNVYSRIFQILYRNEEIILNESMNFRVHLLLDGERVEDALNEADFQLKLDLHFTDSEQQLRDVPAIPMISSRTLCLHFHPRRGLHHHVPVMFDYFHLSVVSVTVHASLVALHQPLISFARPGKGSWLGKGNLEAGPDQSSMSLENLVFGAGYCKPTSSEGSFYVPSENCMQHAYKWHKDLCLLLLNAQRGLHTYYTLIMNEIPDLPQLKLEELSVEETLSQLCMELQVFPSSEPAHRFFKSIFQVHWDSPAIH

Foldseek 3Di:
DPPPPDDQFKKKKKKKAKDWDLVWQKDKAKDWPDDDDDDDLQDWDADPNITMFGIDGQDPVRLDDDRLIWIFMDMDTDDDLVCVQVRLQPIFMKMKIFMFIDSDPVCSVVVVPGDTDWMDIDGFGAGLLQGTWDWDWDATPDPSHGTDTKTDTGFDAFDDDCPDDRPRPDPDDPDDDDDDDPDDDPPPDDLLCSQQNPPDDDDDDDPDDPDDRDPSSVVSNLVSLLVLLLSNLSRLVSRVVSVVVVCVVPVVRDDDDRDDDDSVVLSVVLSVVLVPDDDDDSSVVSRVSRPPRDDDTDTID